Protein AF-A0A3R8KI38-F1 (afdb_monomer_lite)

Structure (mmCIF, N/CA/C/O backbone):
data_AF-A0A3R8KI38-F1
#
_entry.id   AF-A0A3R8KI38-F1
#
loop_
_atom_site.group_PDB
_atom_site.id
_atom_site.type_symbol
_atom_site.label_atom_id
_atom_site.label_alt_id
_atom_site.label_comp_id
_atom_site.label_asym_id
_atom_site.label_entity_id
_atom_site.label_seq_id
_atom_site.pdbx_PDB_ins_code
_atom_site.Cartn_x
_atom_site.Cartn_y
_atom_site.Cartn_z
_atom_site.occupancy
_atom_site.B_iso_or_equiv
_atom_site.auth_seq_id
_atom_site.auth_comp_id
_atom_site.auth_asym_id
_atom_site.auth_atom_id
_atom_site.pdbx_PDB_model_num
ATOM 1 N N . MET A 1 1 ? -3.201 -38.197 83.152 1.00 33.78 1 MET A N 1
ATOM 2 C CA . MET A 1 1 ? -4.441 -38.536 82.413 1.00 33.78 1 MET A CA 1
ATOM 3 C C . MET A 1 1 ? -5.217 -37.259 82.131 1.00 33.78 1 MET A C 1
ATOM 5 O O . MET A 1 1 ? -5.192 -36.354 82.954 1.00 33.78 1 MET A O 1
ATOM 9 N N . GLY A 1 2 ? -5.752 -37.151 80.915 1.00 40.06 2 GLY A N 1
ATOM 10 C CA . GLY A 1 2 ? -5.997 -35.896 80.201 1.00 40.06 2 GLY A CA 1
ATOM 11 C C . GLY A 1 2 ? -7.024 -34.935 80.802 1.00 40.06 2 GLY A C 1
ATOM 12 O O . GLY A 1 2 ? -8.073 -35.338 81.296 1.00 40.06 2 GLY A O 1
ATOM 13 N N . LYS A 1 3 ? -6.735 -33.635 80.664 1.00 39.00 3 LYS A N 1
ATOM 14 C CA . LYS A 1 3 ? -7.736 -32.570 80.764 1.00 39.00 3 LYS A CA 1
ATOM 15 C C . LYS A 1 3 ? -8.332 -32.325 79.381 1.00 39.00 3 LYS A C 1
ATOM 17 O O . LYS A 1 3 ? -7.651 -31.887 78.458 1.00 39.00 3 LYS A O 1
ATOM 22 N N . TYR A 1 4 ? -9.614 -32.648 79.280 1.00 41.16 4 TYR A N 1
ATOM 23 C CA . TYR A 1 4 ? -10.504 -32.333 78.174 1.00 41.16 4 TYR A CA 1
ATOM 24 C C . TYR A 1 4 ? -10.494 -30.826 77.889 1.00 41.16 4 TYR A C 1
ATOM 26 O O . TYR A 1 4 ? -10.943 -30.026 78.709 1.00 41.16 4 TYR A O 1
ATOM 34 N N . PHE A 1 5 ? -10.008 -30.439 76.710 1.00 40.88 5 PHE A N 1
ATOM 35 C CA . PHE A 1 5 ? -10.230 -29.100 76.173 1.00 40.88 5 PHE A CA 1
ATOM 36 C C . PHE A 1 5 ? -11.680 -28.985 75.681 1.00 40.88 5 PHE A C 1
ATOM 38 O O . PHE A 1 5 ? -12.176 -29.808 74.911 1.00 40.88 5 PHE A O 1
ATOM 45 N N . ASN A 1 6 ? -12.375 -27.966 76.178 1.00 44.03 6 ASN A N 1
ATOM 46 C CA . ASN A 1 6 ? -13.804 -27.742 75.991 1.00 44.03 6 ASN A CA 1
ATOM 47 C C . ASN A 1 6 ? -14.102 -27.280 74.546 1.00 44.03 6 ASN A C 1
ATOM 49 O O . ASN A 1 6 ? -13.791 -26.146 74.174 1.00 44.03 6 ASN A O 1
ATOM 53 N N . LYS A 1 7 ? -14.710 -28.154 73.725 1.00 46.56 7 LYS A N 1
ATOM 54 C CA . LYS A 1 7 ? -15.007 -27.939 72.287 1.00 46.56 7 LYS A CA 1
ATOM 55 C C . LYS A 1 7 ? -15.819 -26.670 71.981 1.00 46.56 7 LYS A C 1
ATOM 57 O O . LYS A 1 7 ? -15.776 -26.176 70.858 1.00 46.56 7 LYS A O 1
ATOM 62 N N . ARG A 1 8 ? -16.529 -26.105 72.964 1.00 44.47 8 ARG A N 1
ATOM 63 C CA . ARG A 1 8 ? -17.321 -24.876 72.788 1.00 44.47 8 ARG A CA 1
ATOM 64 C C . ARG A 1 8 ? -16.462 -23.615 72.634 1.00 44.47 8 ARG A C 1
ATOM 66 O O . ARG A 1 8 ? -16.857 -22.730 71.887 1.00 44.47 8 ARG A O 1
ATOM 73 N N . ASN A 1 9 ? -15.273 -23.556 73.240 1.00 43.47 9 ASN A N 1
ATOM 74 C CA . ASN A 1 9 ? -14.397 -22.376 73.150 1.00 43.47 9 ASN A CA 1
ATOM 75 C C . ASN A 1 9 ? -13.506 -22.382 71.894 1.00 43.47 9 ASN A C 1
ATOM 77 O O . ASN A 1 9 ? -13.083 -21.321 71.449 1.00 43.47 9 ASN A O 1
ATOM 81 N N . GLN A 1 10 ? -13.276 -23.543 71.268 1.00 46.16 10 GLN A N 1
ATOM 82 C CA . GLN A 1 10 ? -12.591 -23.620 69.969 1.00 46.16 10 GLN A CA 1
ATOM 83 C C . GLN A 1 10 ? -13.466 -23.105 68.816 1.00 46.16 10 GLN A C 1
ATOM 85 O O . GLN A 1 10 ? -12.949 -22.481 67.896 1.00 46.16 10 GLN A O 1
ATOM 90 N N . LEU A 1 11 ? -14.787 -23.291 68.885 1.00 43.38 11 LEU A N 1
ATOM 91 C CA . LEU A 1 11 ? -15.718 -22.843 67.842 1.00 43.38 11 LEU A CA 1
ATOM 92 C C . LEU A 1 11 ? -15.808 -21.309 67.745 1.00 43.3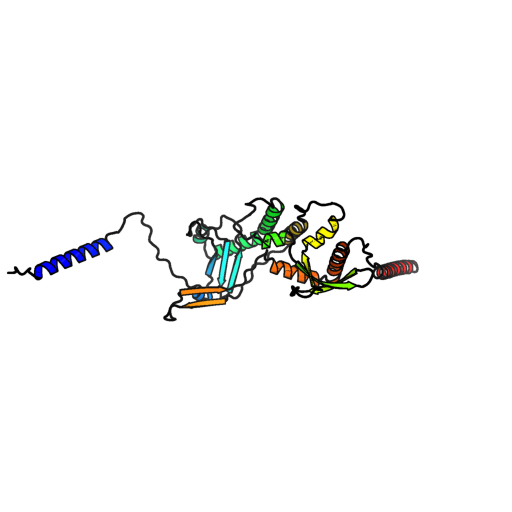8 11 LEU A C 1
ATOM 94 O O . LEU A 1 11 ? -15.829 -20.770 66.642 1.00 43.38 11 LEU A O 1
ATOM 98 N N . TRP A 1 12 ? -15.767 -20.600 68.878 1.00 40.38 12 TRP A N 1
ATOM 99 C CA . TRP A 1 12 ? -15.774 -19.129 68.908 1.00 40.38 12 TRP A CA 1
ATOM 100 C C . TRP A 1 12 ? -14.436 -18.505 68.482 1.00 40.38 12 TRP A C 1
ATOM 102 O O . TRP A 1 12 ? -14.430 -17.458 67.841 1.00 40.38 12 TRP A O 1
ATOM 112 N N . ILE A 1 13 ? -13.309 -19.169 68.761 1.00 48.78 13 ILE A N 1
ATOM 113 C CA . ILE A 1 13 ? -11.978 -18.713 68.326 1.00 48.78 13 ILE A CA 1
ATOM 114 C C . ILE A 1 13 ? -11.787 -18.945 66.817 1.00 48.78 13 ILE A C 1
ATOM 116 O O . ILE A 1 13 ? -11.271 -18.071 66.125 1.00 48.78 13 ILE A O 1
ATOM 120 N N . ILE A 1 14 ? -12.272 -20.068 66.275 1.00 48.62 14 ILE A N 1
ATOM 121 C CA . ILE A 1 14 ? -12.211 -20.360 64.832 1.00 48.62 14 ILE A CA 1
ATOM 122 C C . ILE A 1 14 ? -13.132 -19.417 64.036 1.00 48.62 14 ILE A C 1
ATOM 124 O O . ILE A 1 14 ? -12.720 -18.903 62.999 1.00 48.62 14 ILE A O 1
ATOM 128 N N . LEU A 1 15 ? -14.334 -19.103 64.537 1.00 43.91 15 LEU A N 1
ATOM 129 C CA . LEU A 1 15 ? -15.230 -18.121 63.905 1.00 43.91 15 LEU A CA 1
ATOM 130 C C . LEU A 1 15 ? -14.685 -16.683 63.976 1.00 43.91 15 LEU A C 1
ATOM 132 O O . LEU A 1 15 ? -14.822 -15.937 63.008 1.00 43.91 15 LEU A O 1
ATOM 136 N N . GLY A 1 16 ? -14.012 -16.307 65.069 1.00 39.47 16 GLY A N 1
ATOM 137 C CA . GLY A 1 16 ? -13.353 -15.003 65.199 1.00 39.47 16 GLY A CA 1
ATOM 138 C C . GLY A 1 16 ? -12.177 -14.820 64.233 1.00 39.47 16 GLY A C 1
ATOM 139 O O . GLY A 1 16 ? -12.045 -13.766 63.615 1.00 39.47 16 GLY A O 1
ATOM 140 N N . VAL A 1 17 ? -11.360 -15.860 64.031 1.00 48.09 17 VAL A N 1
ATOM 141 C CA . VAL A 1 17 ? -10.224 -15.824 63.091 1.00 48.09 17 VAL A CA 1
ATOM 142 C C . VAL A 1 17 ? -10.700 -15.816 61.632 1.00 48.09 17 VAL A C 1
ATOM 144 O O . VAL A 1 17 ? -10.157 -15.067 60.825 1.00 48.09 17 VAL A O 1
ATOM 147 N N . VAL A 1 18 ? -11.762 -16.555 61.287 1.00 47.69 18 VAL A N 1
ATOM 148 C CA . VAL A 1 18 ? -12.346 -16.523 59.931 1.00 47.69 18 VAL A CA 1
ATOM 149 C C . VAL A 1 18 ? -13.009 -15.169 59.633 1.00 47.69 18 VAL A C 1
ATOM 151 O O . VAL A 1 18 ? -12.845 -14.648 58.532 1.00 47.69 18 VAL A O 1
ATOM 154 N N . ALA A 1 19 ? -13.670 -14.533 60.607 1.00 40.03 19 ALA A N 1
ATOM 155 C CA . ALA A 1 19 ? -14.233 -13.190 60.435 1.00 40.03 19 ALA A CA 1
ATOM 156 C C . ALA A 1 19 ? -13.148 -12.108 60.258 1.00 40.03 19 ALA A C 1
ATOM 158 O O . ALA A 1 19 ? -13.295 -11.227 59.412 1.00 40.03 19 ALA A O 1
ATOM 159 N N . ILE A 1 20 ? -12.027 -12.198 60.984 1.00 45.94 20 ILE A N 1
ATOM 160 C CA . ILE A 1 20 ? -10.895 -11.264 60.843 1.00 45.94 20 ILE A CA 1
ATOM 161 C C . ILE A 1 20 ? -10.164 -11.467 59.505 1.00 45.94 20 ILE A C 1
ATOM 163 O O . ILE A 1 20 ? -9.766 -10.486 58.882 1.00 45.94 20 ILE A O 1
ATOM 167 N N . VAL A 1 21 ? -10.054 -12.702 59.000 1.00 46.56 21 VAL A N 1
ATOM 168 C CA . VAL A 1 21 ? -9.470 -12.981 57.673 1.00 46.56 21 VAL A CA 1
ATOM 169 C C . VAL A 1 21 ? -10.386 -12.502 56.537 1.00 46.56 21 VAL A C 1
ATOM 171 O O . VAL A 1 21 ? -9.896 -11.940 55.561 1.00 46.56 21 VAL A O 1
ATOM 174 N N . VAL A 1 22 ? -11.713 -12.611 56.672 1.00 44.53 22 VAL A N 1
ATOM 175 C CA . VAL A 1 22 ? -12.664 -12.065 55.681 1.00 44.53 22 VAL A CA 1
ATOM 176 C C . VAL A 1 22 ? -12.690 -10.528 55.703 1.00 44.53 22 VAL A C 1
ATOM 178 O O . VAL A 1 22 ? -12.733 -9.903 54.643 1.00 44.53 22 VAL A O 1
ATOM 181 N N . ILE A 1 23 ? -12.560 -9.894 56.875 1.00 44.84 23 ILE A N 1
ATOM 182 C CA . ILE A 1 23 ? -12.430 -8.430 56.988 1.00 44.84 23 ILE A CA 1
ATOM 183 C C . ILE A 1 23 ? -11.057 -7.950 56.482 1.00 44.84 23 ILE A C 1
ATOM 185 O O . ILE A 1 23 ? -10.981 -6.880 55.887 1.00 44.84 23 ILE A O 1
ATOM 189 N N . ALA A 1 24 ? -9.989 -8.745 56.606 1.00 42.06 24 ALA A N 1
ATOM 190 C CA . ALA A 1 24 ? -8.678 -8.427 56.031 1.00 42.06 24 ALA A CA 1
ATOM 191 C C . ALA A 1 24 ? -8.641 -8.560 54.492 1.00 42.06 24 ALA A C 1
ATOM 193 O O . ALA A 1 24 ? -7.957 -7.774 53.837 1.00 42.06 24 ALA A O 1
ATOM 194 N N . PHE A 1 25 ? -9.418 -9.478 53.899 1.00 41.50 25 PHE A N 1
ATOM 195 C CA . PHE A 1 25 ? -9.537 -9.610 52.437 1.00 41.50 25 PHE A CA 1
ATOM 196 C C . PHE A 1 25 ? -10.479 -8.577 51.795 1.00 41.50 25 PHE A C 1
ATOM 198 O O . PHE A 1 25 ? -10.271 -8.199 50.645 1.00 41.50 25 PHE A O 1
ATOM 205 N N . ILE A 1 26 ? -11.474 -8.067 52.528 1.00 42.56 26 ILE A N 1
ATOM 206 C CA . ILE A 1 26 ? -12.360 -6.981 52.058 1.00 42.56 26 ILE A CA 1
ATOM 207 C C . ILE A 1 26 ? -11.791 -5.590 52.432 1.00 42.56 26 ILE A C 1
ATOM 209 O O . ILE A 1 26 ? -12.099 -4.585 51.790 1.00 42.56 26 ILE A O 1
ATOM 213 N N . GLY A 1 27 ? -10.914 -5.529 53.440 1.00 30.70 27 GLY A N 1
ATOM 214 C CA . GLY A 1 27 ? -10.365 -4.311 54.044 1.00 30.70 27 GLY A CA 1
ATOM 215 C C . GLY A 1 27 ? -9.084 -3.751 53.423 1.00 30.70 27 GLY A C 1
ATOM 216 O O . GLY A 1 27 ? -8.693 -2.645 53.784 1.00 30.70 27 GLY A O 1
ATOM 217 N N . MET A 1 28 ? -8.457 -4.408 52.440 1.00 36.31 28 MET A N 1
ATOM 218 C CA . MET A 1 28 ? -7.434 -3.756 51.601 1.00 36.31 28 MET A CA 1
ATOM 219 C C . MET A 1 28 ? -8.076 -2.918 50.485 1.00 36.31 28 MET A C 1
ATOM 221 O O . MET A 1 28 ? -7.730 -3.014 49.310 1.00 36.31 28 MET A O 1
ATOM 225 N N . ARG A 1 29 ? -8.982 -2.010 50.867 1.00 39.31 29 ARG A N 1
ATOM 226 C CA . ARG A 1 29 ? -9.159 -0.757 50.132 1.00 39.31 29 ARG A CA 1
ATOM 227 C C . ARG A 1 29 ? -7.936 0.104 50.426 1.00 39.31 29 ARG A C 1
ATOM 229 O O . ARG A 1 29 ? -7.910 0.846 51.404 1.00 39.31 29 ARG A O 1
ATOM 236 N N . ARG A 1 30 ? -6.922 0.029 49.563 1.00 38.31 30 ARG A N 1
ATOM 237 C CA . ARG A 1 30 ? -5.981 1.142 49.436 1.00 38.31 30 ARG A CA 1
ATOM 238 C C . ARG A 1 30 ? -6.726 2.315 48.812 1.00 38.31 30 ARG A C 1
ATOM 240 O O . ARG A 1 30 ? -7.124 2.296 47.654 1.00 38.31 30 ARG A O 1
ATOM 247 N N . GLN A 1 31 ? -6.926 3.318 49.644 1.00 37.69 31 GLN A N 1
ATOM 248 C CA . GLN A 1 31 ? -7.262 4.677 49.286 1.00 37.69 31 GLN A CA 1
ATOM 249 C C . GLN A 1 31 ? -6.080 5.279 48.505 1.00 37.69 31 GLN A C 1
ATOM 251 O O . GLN A 1 31 ? -5.025 5.487 49.092 1.00 37.69 31 GLN A O 1
ATOM 256 N N . ALA A 1 32 ? -6.238 5.520 47.199 1.00 33.53 32 ALA A N 1
ATOM 257 C CA . ALA A 1 32 ? -5.633 6.655 46.489 1.00 33.53 32 ALA A CA 1
ATOM 258 C C . ALA A 1 32 ? -6.146 6.733 45.041 1.00 33.53 32 ALA A C 1
ATOM 260 O O . ALA A 1 32 ? -5.936 5.826 44.242 1.00 33.53 32 ALA A O 1
ATOM 261 N N . ASN A 1 33 ? -6.755 7.882 44.743 1.00 33.34 33 ASN A N 1
ATOM 262 C CA . ASN A 1 33 ? -7.262 8.397 43.469 1.00 33.34 33 ASN A CA 1
ATOM 263 C C . ASN A 1 33 ? -8.588 7.792 42.990 1.00 33.34 33 ASN A C 1
ATOM 265 O O . ASN A 1 33 ? -8.651 6.706 42.427 1.00 33.34 33 ASN A O 1
ATOM 269 N N . GLY A 1 34 ? -9.665 8.557 43.213 1.00 32.09 34 GLY A N 1
ATOM 270 C CA . GLY A 1 34 ? -11.044 8.278 42.811 1.00 32.09 34 GLY A CA 1
ATOM 271 C C . GLY A 1 34 ? -11.265 8.262 41.297 1.00 32.09 34 GLY A C 1
ATOM 272 O O . GLY A 1 34 ? -12.022 9.068 40.768 1.00 32.09 34 GLY A O 1
ATOM 273 N N . GLY A 1 35 ? -10.622 7.329 40.603 1.00 35.84 35 GLY A N 1
ATOM 274 C CA . GLY A 1 35 ? -11.024 6.887 39.279 1.00 35.84 35 GLY A CA 1
ATOM 275 C C . GLY A 1 35 ? -11.979 5.709 39.423 1.00 35.84 35 GLY A C 1
ATOM 276 O O . GLY A 1 35 ? -11.618 4.681 39.990 1.00 35.84 35 GLY A O 1
ATOM 277 N N . SER A 1 36 ? -13.201 5.843 38.912 1.00 40.31 36 SER A N 1
ATOM 278 C CA . SER A 1 36 ? -14.059 4.692 38.615 1.00 40.31 36 SER A CA 1
ATOM 279 C C . SER A 1 36 ? -13.244 3.675 37.808 1.00 40.31 36 SER A C 1
ATOM 281 O O . SER A 1 36 ? -12.825 3.985 36.692 1.00 40.31 36 SER A O 1
ATOM 283 N N . ILE A 1 37 ? -13.015 2.473 38.349 1.00 43.41 37 ILE A N 1
ATOM 284 C CA . ILE A 1 37 ? -12.492 1.352 37.560 1.00 43.41 37 ILE A CA 1
ATOM 285 C C . ILE A 1 37 ? -13.629 0.920 36.639 1.00 43.41 37 ILE A C 1
ATOM 287 O O . ILE A 1 37 ? -14.500 0.136 37.013 1.00 43.41 37 ILE A O 1
ATOM 291 N N . THR A 1 38 ? -13.654 1.490 35.440 1.00 53.09 38 THR A N 1
ATOM 292 C CA . THR A 1 38 ? -14.574 1.073 34.389 1.00 53.09 38 THR A CA 1
ATOM 293 C C . THR A 1 38 ? -14.210 -0.356 34.007 1.00 53.09 38 THR A C 1
ATOM 295 O O . THR A 1 38 ? -13.136 -0.600 33.458 1.00 53.09 38 THR A O 1
ATOM 298 N N . VAL A 1 39 ? -15.085 -1.314 34.326 1.00 58.91 39 VAL A N 1
ATOM 299 C CA . VAL A 1 39 ? -14.904 -2.706 33.900 1.00 58.91 39 VAL A CA 1
ATOM 300 C C . VAL A 1 39 ? -14.836 -2.720 32.369 1.00 58.91 39 VAL A C 1
ATOM 302 O O . VAL A 1 39 ? -15.753 -2.188 31.733 1.00 58.91 39 VAL A O 1
ATOM 305 N N . PRO A 1 40 ? -13.786 -3.300 31.758 1.00 59.72 40 PRO A N 1
ATOM 306 C CA . PRO A 1 40 ? -13.680 -3.373 30.310 1.00 59.72 40 PRO A CA 1
ATOM 307 C C . PRO A 1 40 ? -14.920 -4.044 29.722 1.00 59.72 40 PRO A C 1
ATOM 309 O O . PRO A 1 40 ? -15.230 -5.199 30.026 1.00 59.72 40 PRO A O 1
ATOM 312 N N . LYS A 1 41 ? -15.651 -3.318 28.875 1.00 71.00 41 LYS A N 1
ATOM 313 C CA . LYS A 1 41 ? -16.772 -3.896 28.140 1.00 71.00 41 LYS A CA 1
ATOM 314 C C . LYS A 1 41 ? -16.196 -4.844 27.094 1.00 71.00 41 LYS A C 1
ATOM 316 O O . LYS A 1 41 ? -15.494 -4.412 26.185 1.00 71.00 41 LYS A O 1
ATOM 321 N N . ARG A 1 42 ? -16.492 -6.140 27.210 1.00 70.38 42 ARG A N 1
ATOM 322 C CA . ARG A 1 42 ? -16.132 -7.112 26.174 1.00 70.38 42 ARG A CA 1
ATOM 323 C C . ARG A 1 42 ? -16.979 -6.826 24.930 1.00 70.38 42 ARG A C 1
ATOM 325 O O . ARG A 1 42 ? -18.202 -6.930 24.982 1.00 70.38 42 ARG A O 1
ATOM 332 N N . ILE A 1 43 ? -16.326 -6.460 23.833 1.00 76.56 43 ILE A N 1
ATOM 333 C CA . ILE A 1 43 ? -16.956 -6.229 22.528 1.00 76.56 43 ILE A CA 1
ATOM 334 C C . ILE A 1 43 ? -16.698 -7.457 21.650 1.00 76.56 43 ILE A C 1
ATOM 336 O O . ILE A 1 43 ? -15.586 -7.980 21.632 1.00 76.56 43 ILE A O 1
ATOM 340 N N . SER A 1 44 ? -17.725 -7.939 20.943 1.00 79.31 44 SER A N 1
ATOM 341 C CA . SER A 1 44 ? -17.575 -8.996 19.937 1.00 79.31 44 SER A CA 1
ATOM 342 C C . SER A 1 44 ? -17.589 -8.387 18.544 1.00 79.31 44 SER A C 1
ATOM 344 O O . SER A 1 44 ? -18.614 -7.864 18.101 1.00 79.31 44 SER A O 1
ATOM 346 N N . PHE A 1 45 ? -16.471 -8.520 17.833 1.00 83.06 45 PHE A N 1
ATOM 347 C CA . PHE A 1 45 ? -16.354 -8.046 16.458 1.00 83.06 45 PHE A CA 1
ATOM 348 C C . PHE A 1 45 ? -17.403 -8.699 15.547 1.00 83.06 45 PHE A C 1
ATOM 350 O O . PHE A 1 45 ? -18.072 -8.021 14.779 1.00 83.06 45 PHE A O 1
ATOM 357 N N . VAL A 1 46 ? -17.635 -10.010 15.686 1.00 80.94 46 VAL A N 1
ATOM 358 C CA . VAL A 1 46 ? -18.636 -10.747 14.883 1.00 80.94 46 VAL A CA 1
ATOM 359 C C . VAL A 1 46 ? -20.052 -10.223 15.080 1.00 80.94 46 VAL A C 1
ATOM 361 O O . VAL A 1 46 ? -20.823 -10.171 14.124 1.00 80.94 46 VAL A O 1
ATOM 364 N N . GLN A 1 47 ? -20.417 -9.856 16.308 1.00 84.12 47 GLN A N 1
ATOM 365 C CA . GLN A 1 47 ? -21.744 -9.299 16.564 1.00 84.12 47 GLN A CA 1
ATOM 366 C C . GLN A 1 47 ? -21.901 -7.941 15.880 1.00 84.12 47 GLN A C 1
ATOM 368 O O . GLN A 1 47 ? -22.926 -7.696 15.252 1.00 84.12 47 GLN A O 1
ATOM 373 N N . GLN A 1 48 ? -20.869 -7.096 15.937 1.00 87.94 48 GLN A N 1
ATOM 374 C CA . GLN A 1 48 ? -20.856 -5.813 15.236 1.00 87.94 48 GLN A CA 1
ATOM 375 C C . GLN A 1 48 ? -20.872 -5.987 13.714 1.00 87.94 48 GLN A C 1
ATOM 377 O O . GLN A 1 48 ? -21.660 -5.331 13.039 1.00 87.94 48 GLN A O 1
ATOM 382 N N . ALA A 1 49 ? -20.098 -6.934 13.182 1.00 85.69 49 ALA A N 1
ATOM 383 C CA . ALA A 1 49 ? -20.063 -7.267 11.760 1.00 85.69 49 ALA A CA 1
ATOM 384 C C . ALA A 1 49 ? -21.425 -7.724 11.229 1.00 85.69 49 ALA A C 1
ATOM 386 O O . ALA A 1 49 ? -21.790 -7.399 10.106 1.00 85.69 49 ALA A O 1
ATOM 387 N N . LYS A 1 50 ? -22.197 -8.455 12.039 1.00 84.56 50 LYS A N 1
ATOM 388 C CA . LYS A 1 50 ? -23.558 -8.891 11.692 1.00 84.56 50 LYS A CA 1
ATOM 389 C C . LYS A 1 50 ? -24.624 -7.825 11.940 1.00 84.56 50 LYS A C 1
ATOM 391 O O . LYS A 1 50 ? -25.773 -8.021 11.554 1.00 84.56 50 LYS A O 1
ATOM 396 N N . SER A 1 51 ? -24.279 -6.735 12.617 1.00 85.62 51 SER A N 1
ATOM 397 C CA . SER A 1 51 ? -25.220 -5.658 12.897 1.00 85.62 51 SER A CA 1
ATOM 398 C C . SER A 1 51 ? -25.347 -4.708 11.704 1.00 85.62 51 SER A C 1
ATOM 400 O O . SER A 1 51 ? -24.432 -4.571 10.894 1.00 85.62 51 SER A O 1
ATOM 402 N N . SER A 1 52 ? -26.473 -4.001 11.630 1.00 83.94 52 SER A N 1
ATOM 403 C CA . SER A 1 52 ? -26.696 -2.919 10.663 1.00 83.94 52 SER A CA 1
ATOM 404 C C . SER A 1 52 ? -26.035 -1.592 11.069 1.00 83.94 52 SER A C 1
ATOM 406 O O . SER A 1 52 ? -26.180 -0.591 10.369 1.00 83.94 52 SER A O 1
ATOM 408 N N . GLY A 1 53 ? -25.368 -1.552 12.228 1.00 88.00 53 GLY A N 1
ATOM 409 C CA . GLY A 1 53 ? -24.688 -0.362 12.729 1.00 88.00 53 GLY A CA 1
ATOM 410 C C . GLY A 1 53 ? -23.354 -0.116 12.027 1.00 88.00 53 GLY A C 1
ATOM 411 O O . GLY A 1 53 ? -22.742 -1.037 11.486 1.00 88.00 53 GLY A O 1
ATOM 412 N N . THR A 1 54 ? -22.898 1.134 12.074 1.00 92.81 54 THR A N 1
ATOM 413 C CA . THR A 1 54 ? -21.512 1.489 11.757 1.00 92.81 54 THR A CA 1
ATOM 414 C C . THR A 1 54 ? -20.679 1.336 13.024 1.00 92.81 54 THR A C 1
ATOM 416 O O . THR A 1 54 ? -21.076 1.839 14.071 1.00 92.81 54 THR A O 1
ATOM 419 N N . HIS A 1 55 ? -19.537 0.662 12.933 1.00 92.69 55 HIS A N 1
ATOM 420 C CA . HIS A 1 55 ? -18.596 0.499 14.040 1.00 92.69 55 HIS A CA 1
ATOM 421 C C . HIS A 1 55 ? -17.199 0.874 13.584 1.00 92.69 55 HIS A C 1
ATOM 423 O O . HIS A 1 55 ? -16.810 0.569 12.458 1.00 92.69 55 HIS A O 1
ATOM 429 N N . ILE A 1 56 ? -16.445 1.506 14.474 1.00 94.19 56 ILE A N 1
ATOM 430 C CA . ILE A 1 56 ? -15.080 1.937 14.199 1.00 94.19 56 ILE A CA 1
ATOM 431 C C . ILE A 1 56 ? -14.119 1.074 15.002 1.00 94.19 56 ILE A C 1
ATOM 433 O O . ILE A 1 56 ? -14.275 0.904 16.211 1.00 94.19 56 ILE A O 1
ATOM 437 N N . TRP A 1 57 ? -13.125 0.538 14.308 1.00 93.19 57 TRP A N 1
ATOM 438 C CA . TRP A 1 57 ? -11.985 -0.152 14.892 1.00 93.19 57 TRP A CA 1
ATOM 439 C C . TRP A 1 57 ? -10.714 0.595 14.517 1.00 93.19 57 TRP A C 1
ATOM 441 O O . TRP A 1 57 ? -10.681 1.307 13.517 1.00 93.19 57 TRP A O 1
ATOM 451 N N . VAL A 1 58 ? -9.671 0.454 15.326 1.00 93.12 58 VAL A N 1
ATOM 452 C CA . VAL A 1 58 ? -8.404 1.160 15.120 1.00 93.12 58 VAL A CA 1
ATOM 453 C C . VAL A 1 58 ? -7.239 0.197 15.279 1.00 93.12 58 VAL A C 1
ATOM 455 O O . VAL A 1 58 ? -7.281 -0.674 16.154 1.00 93.12 58 VAL A O 1
ATOM 458 N N . ARG A 1 59 ? -6.206 0.353 14.449 1.00 90.25 59 ARG A N 1
ATOM 459 C CA . ARG A 1 59 ? -4.914 -0.316 14.629 1.00 90.25 59 ARG A CA 1
ATOM 460 C C . ARG A 1 59 ? -3.961 0.621 15.349 1.00 90.25 59 ARG A C 1
ATOM 462 O O . ARG A 1 59 ? -3.847 1.795 15.009 1.00 90.25 59 ARG A O 1
ATOM 469 N N . THR A 1 60 ? -3.281 0.082 16.349 1.00 89.38 60 THR A N 1
ATOM 470 C CA . THR A 1 60 ? -2.248 0.775 17.114 1.00 89.38 60 THR A CA 1
ATOM 471 C C . THR A 1 60 ? -1.143 -0.212 17.478 1.00 89.38 60 THR A C 1
ATOM 473 O O . THR A 1 60 ? -1.382 -1.420 17.560 1.00 89.38 60 THR A O 1
ATOM 476 N N . ALA A 1 61 ? 0.061 0.293 17.735 1.00 84.75 61 ALA A N 1
ATOM 477 C CA . ALA A 1 61 ? 1.129 -0.474 18.365 1.00 84.75 61 ALA A CA 1
ATOM 478 C C . ALA A 1 61 ? 1.150 -0.179 19.871 1.00 84.75 61 ALA A C 1
ATOM 480 O O . ALA A 1 61 ? 0.967 0.964 20.294 1.00 84.75 61 ALA A O 1
ATOM 481 N N . ALA A 1 62 ? 1.340 -1.210 20.695 1.00 79.81 62 ALA A N 1
ATOM 482 C CA . ALA A 1 62 ? 1.487 -1.013 22.131 1.00 79.81 62 ALA A CA 1
ATOM 483 C C . ALA A 1 62 ? 2.836 -0.344 22.432 1.00 79.81 62 ALA A C 1
ATOM 485 O O . ALA A 1 62 ? 3.881 -0.800 21.972 1.00 79.81 62 ALA A O 1
ATOM 486 N N . GLU A 1 63 ? 2.821 0.692 23.263 1.00 77.19 63 GLU A N 1
ATOM 487 C CA . GLU A 1 63 ? 4.025 1.355 23.759 1.00 77.19 63 GLU A CA 1
ATOM 488 C C . GLU A 1 63 ? 4.318 0.814 25.163 1.00 77.19 63 GLU A C 1
ATOM 490 O O . GLU A 1 63 ? 3.465 0.875 26.050 1.00 77.19 63 GLU A O 1
ATOM 495 N N . ASN A 1 64 ? 5.512 0.252 25.380 1.00 78.31 64 ASN A N 1
ATOM 496 C CA . ASN A 1 64 ? 5.933 -0.298 26.679 1.00 78.31 64 ASN A CA 1
ATOM 497 C C . ASN A 1 64 ? 4.936 -1.308 27.292 1.00 78.31 64 ASN A C 1
ATOM 499 O O . ASN A 1 64 ? 4.686 -1.305 28.497 1.00 78.31 64 ASN A O 1
ATOM 503 N N . GLY A 1 65 ? 4.349 -2.173 26.459 1.00 77.50 65 GLY A N 1
ATOM 504 C CA . GLY A 1 65 ? 3.435 -3.231 26.903 1.00 77.50 65 GLY A CA 1
ATOM 505 C C . GLY A 1 65 ? 1.996 -2.779 27.178 1.00 77.50 65 GLY A C 1
ATOM 506 O O . GLY A 1 65 ? 1.219 -3.559 27.728 1.00 77.50 65 GLY A O 1
ATOM 507 N N . GLY A 1 66 ? 1.616 -1.554 26.795 1.00 84.69 66 GLY A N 1
ATOM 508 C CA . GLY A 1 66 ? 0.252 -1.059 26.973 1.00 84.69 66 GLY A CA 1
ATOM 509 C C . GLY A 1 66 ? -0.194 -0.024 25.942 1.00 84.69 66 GLY A C 1
ATOM 510 O O . GLY A 1 66 ? 0.539 0.356 25.034 1.00 84.69 66 GLY A O 1
ATOM 511 N N . PHE A 1 67 ? -1.435 0.432 26.109 1.00 88.25 67 PHE A N 1
ATOM 512 C CA . PHE A 1 67 ? -2.046 1.490 25.307 1.00 88.25 67 PHE A CA 1
ATOM 513 C C . PHE A 1 67 ? -2.382 2.680 26.205 1.00 88.25 67 PHE A C 1
ATOM 515 O O . PHE A 1 67 ? -2.883 2.509 27.318 1.00 88.25 67 PHE A O 1
ATOM 522 N N . SER A 1 68 ? -2.139 3.890 25.718 1.00 89.75 68 SER A N 1
ATOM 523 C CA . SER A 1 68 ? -2.427 5.136 26.423 1.00 89.75 68 SER A CA 1
ATOM 524 C C . SER A 1 68 ? -3.161 6.122 25.507 1.00 89.75 68 SER A C 1
ATOM 526 O O . SER A 1 68 ? -3.320 5.896 24.309 1.00 89.75 68 SER A O 1
ATOM 528 N N . LYS A 1 69 ? -3.604 7.261 26.052 1.00 92.12 69 LYS A N 1
ATOM 529 C CA . LYS A 1 69 ? -4.226 8.328 25.247 1.00 92.12 69 LYS A CA 1
ATOM 530 C C . LYS A 1 69 ? -3.273 8.941 24.215 1.00 92.12 69 LYS A C 1
ATOM 532 O O . LYS A 1 69 ? -3.747 9.565 23.269 1.00 92.12 69 LYS A O 1
ATOM 537 N N . THR A 1 70 ? -1.964 8.803 24.399 1.00 91.31 70 THR A N 1
ATOM 538 C CA . THR A 1 70 ? -0.963 9.299 23.447 1.00 91.31 70 THR A CA 1
ATOM 539 C C . THR A 1 70 ? -0.589 8.261 22.403 1.00 91.31 70 THR A C 1
ATOM 541 O O . THR A 1 70 ? 0.062 8.630 21.434 1.00 91.31 70 THR A O 1
ATOM 544 N N . THR A 1 71 ? -1.027 7.005 22.559 1.00 91.81 71 THR A N 1
ATOM 545 C CA . THR A 1 71 ? -0.741 5.959 21.581 1.00 91.81 71 THR A CA 1
ATOM 546 C C . THR A 1 71 ? -1.303 6.342 20.220 1.00 91.81 71 THR A C 1
ATOM 548 O O . THR A 1 71 ? -2.491 6.663 20.083 1.00 91.81 71 THR A O 1
ATOM 551 N N . LYS A 1 72 ? -0.410 6.305 19.238 1.00 92.38 72 LYS A N 1
ATOM 552 C CA . LYS A 1 72 ? -0.654 6.606 17.833 1.00 92.38 72 LYS A CA 1
ATOM 553 C C . LYS A 1 72 ? -1.557 5.564 17.168 1.00 92.38 72 LYS A C 1
ATOM 555 O O . LYS A 1 72 ? -1.562 4.396 17.559 1.00 92.38 72 LYS A O 1
ATOM 560 N N . VAL A 1 73 ? -2.344 6.014 16.197 1.00 92.25 73 VAL A N 1
ATOM 561 C CA . VAL A 1 73 ? -3.287 5.199 15.424 1.00 92.25 73 VAL A CA 1
ATOM 562 C C . VAL A 1 73 ? -2.851 5.195 13.970 1.00 92.25 73 VAL A C 1
ATOM 564 O O . VAL A 1 73 ? -2.970 6.236 13.334 1.00 92.25 73 VAL A O 1
ATOM 567 N N . SER A 1 74 ? -2.418 4.037 13.470 1.00 90.06 74 SER A N 1
ATOM 568 C CA . SER A 1 74 ? -1.959 3.858 12.086 1.00 90.06 74 SER A CA 1
ATOM 569 C C . SER A 1 74 ? -3.113 3.601 11.116 1.00 90.06 74 SER A C 1
ATOM 571 O O . SER A 1 74 ? -3.156 4.124 10.012 1.00 90.06 74 SER A O 1
ATOM 573 N N . GLU A 1 75 ? -4.145 2.868 11.540 1.00 92.00 75 GLU A N 1
ATOM 574 C CA . GLU A 1 75 ? -5.281 2.557 10.665 1.00 92.00 75 GLU A CA 1
ATOM 575 C C . GLU A 1 75 ? -6.609 2.767 11.383 1.00 92.00 75 GLU A C 1
ATOM 577 O O . GLU A 1 75 ? -6.759 2.467 12.574 1.00 92.00 75 GLU A O 1
ATOM 582 N N . ILE A 1 76 ? -7.604 3.238 10.631 1.00 95.25 76 ILE A N 1
ATOM 583 C CA . ILE A 1 76 ? -9.001 3.285 11.062 1.00 95.25 76 ILE A CA 1
ATOM 584 C C . ILE A 1 76 ? -9.818 2.377 10.144 1.00 95.25 76 ILE A C 1
ATOM 586 O O . ILE A 1 76 ? -9.828 2.545 8.927 1.00 95.25 76 ILE A O 1
ATOM 590 N N . PHE A 1 77 ? -10.555 1.443 10.737 1.00 94.56 77 PHE A N 1
ATOM 591 C CA . PHE A 1 77 ? -11.464 0.546 10.035 1.00 94.56 77 PHE A CA 1
ATOM 592 C C . PHE A 1 77 ? -12.911 0.935 10.302 1.00 94.56 77 PHE A C 1
ATOM 594 O O . PHE A 1 77 ? -13.349 1.010 11.453 1.00 94.56 77 PHE A O 1
ATOM 601 N N . VAL A 1 78 ? -13.680 1.103 9.233 1.00 95.19 78 VAL A N 1
ATOM 602 C CA . VAL A 1 78 ? -15.118 1.357 9.284 1.00 95.19 78 VAL A CA 1
ATOM 603 C C . VAL A 1 78 ? -15.847 0.079 8.899 1.00 95.19 78 VAL A C 1
ATOM 605 O O . VAL A 1 78 ? -15.815 -0.356 7.749 1.00 95.19 78 VAL A O 1
ATOM 608 N N . LEU A 1 79 ? -16.505 -0.533 9.878 1.00 93.38 79 LEU A N 1
ATOM 609 C CA . LEU A 1 79 ? -17.308 -1.738 9.720 1.00 93.38 79 LEU A CA 1
ATOM 610 C C . LEU A 1 79 ? -18.778 -1.352 9.578 1.00 93.38 79 LEU A C 1
ATOM 612 O O . LEU A 1 79 ? -19.368 -0.785 10.497 1.00 93.38 79 LEU A O 1
ATOM 616 N N . LYS A 1 80 ? -19.386 -1.678 8.440 1.00 92.44 80 LYS A N 1
ATOM 617 C CA . LYS A 1 80 ? -20.794 -1.391 8.157 1.00 92.44 80 LYS A CA 1
ATOM 618 C C . LYS A 1 80 ? -21.390 -2.509 7.314 1.00 92.44 80 LYS A C 1
ATOM 620 O O . LYS A 1 80 ? -20.840 -2.861 6.276 1.00 92.44 80 LYS A O 1
ATOM 625 N N . ASN A 1 81 ? -22.531 -3.054 7.740 1.00 89.25 81 ASN A N 1
ATOM 626 C CA . ASN A 1 81 ? -23.260 -4.102 7.010 1.00 89.25 81 ASN A CA 1
ATOM 627 C C . ASN A 1 81 ? -22.384 -5.318 6.639 1.00 89.25 81 ASN A C 1
ATOM 629 O O . ASN A 1 81 ? -22.429 -5.803 5.509 1.00 89.25 81 ASN A O 1
ATOM 633 N N . GLY A 1 82 ? -21.542 -5.781 7.568 1.00 87.31 82 GLY A N 1
ATOM 634 C CA . GLY A 1 82 ? -20.642 -6.917 7.334 1.00 87.31 82 GLY A CA 1
ATOM 635 C C . GLY A 1 82 ? -19.520 -6.658 6.330 1.00 87.31 82 GLY A C 1
ATOM 636 O O . GLY A 1 82 ? -18.875 -7.611 5.896 1.00 87.31 82 GLY A O 1
ATOM 637 N N . LYS A 1 83 ? -19.282 -5.396 5.964 1.00 91.19 83 LYS A N 1
ATOM 638 C CA . LYS A 1 83 ? -18.156 -4.972 5.135 1.00 91.19 83 LYS A CA 1
ATOM 639 C C . LYS A 1 83 ? -17.245 -4.029 5.899 1.00 91.19 83 LYS A C 1
ATOM 641 O O . LYS A 1 83 ? -17.712 -3.259 6.736 1.00 91.19 83 LYS A O 1
ATOM 646 N N . MET A 1 84 ? -15.959 -4.092 5.594 1.00 92.75 84 MET A N 1
ATOM 647 C CA . MET A 1 84 ? -14.924 -3.258 6.185 1.00 92.75 84 MET A CA 1
ATOM 648 C C . MET A 1 84 ? -14.324 -2.342 5.128 1.00 92.75 84 MET A C 1
ATOM 650 O O . MET A 1 84 ? -14.092 -2.759 3.998 1.00 92.75 84 MET A O 1
ATOM 654 N N . GLN A 1 85 ? -14.070 -1.104 5.518 1.00 94.25 85 GLN A N 1
ATOM 655 C CA . GLN A 1 85 ? -13.295 -0.136 4.758 1.00 94.25 85 GLN A CA 1
ATOM 656 C C . GLN A 1 85 ? -12.126 0.298 5.641 1.00 94.25 85 GLN A C 1
ATOM 658 O O . GLN A 1 85 ? -12.352 0.678 6.792 1.00 94.25 85 GLN A O 1
ATOM 663 N N . GLN A 1 86 ? -10.901 0.184 5.141 1.00 93.50 86 GLN A N 1
ATOM 664 C CA . GLN A 1 86 ? -9.683 0.568 5.855 1.00 93.50 86 GLN A CA 1
ATOM 665 C C . GLN A 1 86 ? -9.204 1.922 5.342 1.00 93.50 86 GLN A C 1
ATOM 667 O O . GLN A 1 86 ? -9.203 2.141 4.138 1.00 93.50 86 GLN A O 1
ATOM 672 N N . TYR A 1 87 ? -8.775 2.785 6.256 1.00 93.06 87 TYR A N 1
ATOM 673 C CA . TYR A 1 87 ? -8.153 4.071 5.964 1.00 93.06 87 TYR A CA 1
ATOM 674 C C . TYR A 1 87 ? -6.781 4.138 6.629 1.00 93.06 87 TYR A C 1
ATOM 676 O O . TYR A 1 87 ? -6.670 3.818 7.819 1.00 93.06 87 TYR A O 1
ATOM 684 N N . GLN A 1 88 ? -5.773 4.587 5.884 1.00 90.12 88 GLN A N 1
ATOM 685 C CA . GLN A 1 88 ? -4.426 4.827 6.407 1.00 90.12 88 GLN A CA 1
ATOM 686 C C . GLN A 1 88 ? -4.332 6.191 7.097 1.00 90.12 88 GLN A C 1
ATOM 688 O O . GLN A 1 88 ? -4.939 7.176 6.661 1.00 90.12 88 GLN A O 1
ATOM 693 N N . ILE A 1 89 ? -3.579 6.264 8.197 1.00 91.81 89 ILE A N 1
ATOM 694 C CA . ILE A 1 89 ? -3.486 7.461 9.032 1.00 91.81 89 ILE A CA 1
ATOM 695 C C . ILE A 1 89 ? -2.069 8.022 9.020 1.00 91.81 89 ILE A C 1
ATOM 697 O O . ILE A 1 89 ? -1.169 7.560 9.707 1.00 91.81 89 ILE A O 1
ATOM 701 N N . PHE A 1 90 ? -1.901 9.123 8.294 1.00 89.50 90 PHE A N 1
ATOM 702 C CA . PHE A 1 90 ? -0.586 9.710 8.067 1.00 89.50 90 PHE A CA 1
ATOM 703 C C . PHE A 1 90 ? -0.019 10.500 9.261 1.00 89.50 90 PHE A C 1
ATOM 705 O O . PHE A 1 90 ? 1.163 10.398 9.591 1.00 89.50 90 PHE A O 1
ATOM 712 N N . ASP A 1 91 ? -0.828 11.345 9.906 1.00 90.62 91 ASP A N 1
ATOM 713 C CA . ASP A 1 91 ? -0.318 12.335 10.861 1.00 90.62 91 ASP A CA 1
ATOM 714 C C . ASP A 1 91 ? -0.051 11.758 12.251 1.00 90.62 91 ASP A C 1
ATOM 716 O O . ASP A 1 91 ? -0.980 11.360 12.939 1.00 90.62 91 ASP A O 1
ATOM 720 N N . ASN A 1 92 ? 1.179 11.884 12.761 1.00 87.50 92 ASN A N 1
ATOM 721 C CA . ASN A 1 92 ? 1.624 11.474 14.113 1.00 87.50 92 ASN A CA 1
ATOM 722 C C . ASN A 1 92 ? 0.822 12.002 15.313 1.00 87.50 92 ASN A C 1
ATOM 724 O O . ASN A 1 92 ? 1.015 11.533 16.434 1.00 87.50 92 ASN A O 1
ATOM 728 N N . ASN A 1 93 ? -0.056 12.981 15.109 1.00 91.06 93 ASN A N 1
ATOM 729 C CA . ASN A 1 93 ? -0.908 13.535 16.159 1.00 91.06 93 ASN A CA 1
ATOM 730 C C . ASN A 1 93 ? -2.300 12.880 16.230 1.00 91.06 93 ASN A C 1
ATOM 732 O O . ASN A 1 93 ? -3.140 13.320 17.022 1.00 91.06 93 ASN A O 1
ATOM 736 N N . ILE A 1 94 ? -2.574 11.866 15.404 1.00 95.00 94 ILE A N 1
ATOM 737 C CA . ILE A 1 94 ? -3.790 11.061 15.509 1.00 95.00 94 ILE A CA 1
ATOM 738 C C . ILE A 1 94 ? -3.548 9.941 16.521 1.00 95.00 94 ILE A C 1
ATOM 740 O O . ILE A 1 94 ? -2.793 9.004 16.274 1.00 95.00 94 ILE A O 1
ATOM 744 N N . THR A 1 95 ? -4.177 10.075 17.688 1.00 94.69 95 THR A N 1
ATOM 745 C CA . THR A 1 95 ? -3.981 9.189 18.840 1.00 94.69 95 THR A CA 1
ATOM 746 C C . THR A 1 95 ? -5.306 8.659 19.376 1.00 94.69 95 THR A C 1
ATOM 748 O O . THR A 1 95 ? -6.364 9.252 19.145 1.00 94.69 95 THR A O 1
ATOM 751 N N . LEU A 1 96 ? -5.255 7.596 20.185 1.00 94.56 96 LEU A N 1
ATOM 752 C CA . LEU A 1 96 ? -6.429 7.067 20.892 1.00 94.56 96 LEU A CA 1
ATOM 753 C C . LEU A 1 96 ? -7.152 8.144 21.715 1.00 94.56 96 LEU A C 1
ATOM 755 O O . LEU A 1 96 ? -8.379 8.178 21.756 1.00 94.56 96 LEU A O 1
ATOM 759 N N . GLY A 1 97 ? -6.405 9.052 22.349 1.00 94.69 97 GLY A N 1
ATOM 760 C CA . GLY A 1 97 ? -6.962 10.165 23.113 1.00 94.69 97 GLY A CA 1
ATOM 761 C C . GLY A 1 97 ? -7.759 11.129 22.240 1.00 94.69 97 GLY A C 1
ATOM 762 O O . GLY A 1 97 ? -8.878 11.483 22.609 1.00 94.69 97 GLY A O 1
ATOM 763 N N . LYS A 1 98 ? -7.219 11.496 21.070 1.00 95.81 98 LYS A N 1
ATOM 764 C CA . LYS A 1 98 ? -7.905 12.361 20.102 1.00 95.81 98 LYS A CA 1
ATOM 765 C C . LYS A 1 98 ? -9.186 11.710 19.586 1.00 95.81 98 LYS A C 1
ATOM 767 O O . LYS A 1 98 ? -10.227 12.357 19.585 1.00 95.81 98 LYS A O 1
ATOM 772 N N . LEU A 1 99 ? -9.126 10.432 19.206 1.00 96.25 99 LEU A N 1
ATOM 773 C CA . LEU A 1 99 ? -10.299 9.711 18.704 1.00 96.25 99 LEU A CA 1
ATOM 774 C C . LEU A 1 99 ? -11.364 9.514 19.790 1.00 96.25 99 LEU A C 1
ATOM 776 O O . LEU A 1 99 ? -12.551 9.621 19.509 1.00 96.25 99 LEU A O 1
ATOM 780 N N . SER A 1 100 ? -10.962 9.304 21.049 1.00 93.25 100 SER A N 1
ATOM 781 C CA . SER A 1 100 ? -11.905 9.094 22.159 1.00 93.25 100 SER A CA 1
ATOM 782 C C . SER A 1 100 ? -12.819 10.288 22.461 1.00 93.25 100 SER A C 1
ATOM 784 O O . SER A 1 100 ? -13.844 10.110 23.116 1.00 93.25 100 SER A O 1
ATOM 786 N N . SER A 1 101 ? -12.463 11.496 22.011 1.00 93.88 101 SER A N 1
ATOM 787 C CA . SER A 1 101 ? -13.301 12.694 22.151 1.00 93.88 101 SER A CA 1
ATOM 788 C C . SER A 1 101 ? -14.101 13.031 20.890 1.00 93.88 101 SER A C 1
ATOM 790 O O . SER A 1 101 ? -14.758 14.070 20.858 1.00 93.88 101 SER A O 1
ATOM 792 N N . MET A 1 102 ? -14.026 12.206 19.845 1.00 96.25 102 MET A N 1
ATOM 793 C CA . MET A 1 102 ? -14.709 12.426 18.572 1.00 96.25 102 MET A CA 1
ATOM 794 C C . MET A 1 102 ? -15.971 11.572 18.463 1.00 96.25 102 MET A C 1
ATOM 796 O O . MET A 1 102 ? -16.069 10.492 19.043 1.00 96.25 102 MET A O 1
ATOM 800 N N . SER A 1 103 ? -16.946 12.056 17.691 1.00 95.31 103 SER A N 1
ATOM 801 C CA . SER A 1 103 ? -18.062 11.217 17.256 1.00 95.31 103 SER A CA 1
ATOM 802 C C . SER A 1 103 ? -17.593 10.211 16.199 1.00 95.31 103 SER A C 1
ATOM 804 O O . SER A 1 103 ? -16.581 10.431 15.525 1.00 95.31 103 SER A O 1
ATOM 806 N N . ASP A 1 104 ? -18.356 9.138 15.985 1.00 93.31 104 ASP A N 1
ATOM 807 C CA . ASP A 1 104 ? -18.064 8.186 14.907 1.00 93.31 104 ASP A CA 1
ATOM 808 C C . ASP A 1 104 ? -18.041 8.882 13.537 1.00 93.31 104 ASP A C 1
ATOM 810 O O . ASP A 1 104 ? -17.146 8.658 12.725 1.00 93.31 104 ASP A O 1
ATOM 814 N N . GLY A 1 105 ? -18.988 9.794 13.292 1.00 96.12 105 GLY A N 1
ATOM 815 C CA . GLY A 1 105 ? -19.058 10.550 12.040 1.00 96.12 105 GLY A CA 1
ATOM 816 C C . GLY A 1 105 ? -17.839 11.446 11.810 1.00 96.12 105 GLY A C 1
ATOM 817 O O . GLY A 1 105 ? -17.340 11.525 10.688 1.00 96.12 105 GLY A O 1
ATOM 818 N N . ASP A 1 106 ? -17.331 12.093 12.859 1.00 97.88 106 ASP A N 1
ATOM 819 C CA . ASP A 1 106 ? -16.124 12.918 12.754 1.00 97.88 106 ASP A CA 1
ATOM 820 C C . ASP A 1 106 ? -14.866 12.062 12.615 1.00 97.88 106 ASP A C 1
ATOM 822 O O . ASP A 1 106 ? -13.945 12.438 11.893 1.00 97.88 106 ASP A O 1
ATOM 826 N N . THR A 1 107 ? -14.840 10.890 13.253 1.00 97.75 107 THR A N 1
ATOM 827 C CA . THR A 1 107 ? -13.741 9.928 13.128 1.00 97.75 107 THR A CA 1
ATOM 828 C C . THR A 1 107 ? -13.636 9.398 11.699 1.00 97.75 107 THR A C 1
ATOM 830 O O . THR A 1 107 ? -12.539 9.343 11.153 1.00 97.75 107 THR A O 1
ATOM 833 N N . ILE A 1 108 ? -14.765 9.098 11.049 1.00 97.50 108 ILE A N 1
ATOM 834 C CA . ILE A 1 108 ? -14.796 8.673 9.639 1.00 97.50 108 ILE A CA 1
ATOM 835 C C . ILE A 1 108 ? -14.302 9.794 8.716 1.00 97.50 108 ILE A C 1
ATOM 837 O O . ILE A 1 108 ? -13.466 9.551 7.851 1.00 97.50 108 ILE A O 1
ATOM 841 N N . LYS A 1 109 ? -14.760 11.038 8.917 1.00 98.00 109 LYS A N 1
ATOM 842 C CA . LYS A 1 109 ? -14.281 12.186 8.123 1.00 98.00 109 LYS A CA 1
ATOM 843 C C . LYS A 1 109 ? -12.780 12.406 8.291 1.00 98.00 109 LYS A C 1
ATOM 845 O O . LYS A 1 109 ? -12.094 12.707 7.319 1.00 98.00 109 LYS A O 1
ATOM 850 N N . LEU A 1 110 ? -12.273 12.271 9.516 1.00 97.81 110 LEU A N 1
ATOM 851 C CA . LEU A 1 110 ? -10.844 12.358 9.794 1.00 97.81 110 LEU A CA 1
ATOM 852 C C . LEU A 1 110 ? -10.080 11.237 9.084 1.00 97.81 110 LEU A C 1
ATOM 854 O O . LEU A 1 110 ? -9.062 11.523 8.463 1.00 97.81 110 LEU A O 1
ATOM 858 N N . ALA A 1 111 ? -10.581 10.002 9.134 1.00 96.75 111 ALA A N 1
ATOM 859 C CA . ALA A 1 111 ? -9.984 8.861 8.449 1.00 96.75 111 ALA A CA 1
ATOM 860 C C . ALA A 1 111 ? -9.863 9.120 6.938 1.00 96.75 111 ALA A C 1
ATOM 862 O O . ALA A 1 111 ? -8.767 9.061 6.394 1.00 96.75 111 ALA A O 1
ATOM 863 N N . GLN A 1 112 ? -10.949 9.553 6.289 1.00 96.56 112 GLN A N 1
ATOM 864 C CA . GLN A 1 112 ? -10.958 9.934 4.870 1.00 96.56 112 GLN A CA 1
ATOM 865 C C . GLN A 1 112 ? -9.962 11.061 4.547 1.00 96.56 112 GLN A C 1
ATOM 867 O O . GLN A 1 112 ? -9.306 11.050 3.507 1.00 96.56 112 GLN A O 1
ATOM 872 N N . GLN A 1 113 ? -9.844 12.064 5.424 1.00 97.00 113 GLN A N 1
ATOM 873 C CA . GLN A 1 113 ? -8.895 13.166 5.240 1.00 97.00 113 GLN A CA 1
ATOM 874 C C . GLN A 1 113 ? -7.440 12.705 5.347 1.00 97.00 113 GLN A C 1
ATOM 876 O O . GLN A 1 113 ? -6.606 13.154 4.562 1.00 97.00 113 GLN A O 1
ATOM 881 N N . GLN A 1 114 ? -7.137 11.846 6.318 1.00 95.12 114 GLN A N 1
ATOM 882 C CA . GLN A 1 114 ? -5.792 11.322 6.549 1.00 95.12 114 GLN A CA 1
ATOM 883 C C . GLN A 1 114 ? -5.364 10.362 5.439 1.00 95.12 114 GLN A C 1
ATOM 885 O O . GLN A 1 114 ? -4.271 10.518 4.901 1.00 95.12 114 GLN A O 1
ATOM 890 N N . ASP A 1 115 ? -6.262 9.482 5.015 1.00 93.56 115 ASP A N 1
ATOM 891 C CA . ASP A 1 115 ? -6.038 8.540 3.920 1.00 93.56 115 ASP A CA 1
ATOM 892 C C . ASP A 1 115 ? -5.793 9.272 2.595 1.00 93.56 115 ASP A C 1
ATOM 894 O O . ASP A 1 115 ? -4.784 9.071 1.919 1.00 93.56 115 ASP A O 1
ATOM 898 N N . LYS A 1 116 ? -6.635 10.265 2.279 1.00 94.00 116 LYS A N 1
ATOM 899 C CA . LYS A 1 116 ? -6.410 11.141 1.126 1.00 94.00 116 LYS A CA 1
ATOM 900 C C . LYS A 1 116 ? -5.080 11.886 1.215 1.00 94.00 116 LYS A C 1
ATOM 902 O O . LYS A 1 116 ? -4.407 12.064 0.197 1.00 94.00 116 LYS A O 1
ATOM 907 N N . LYS A 1 117 ? -4.707 12.372 2.402 1.00 93.12 117 LYS A N 1
ATOM 908 C CA . LYS A 1 117 ? -3.435 13.074 2.611 1.00 93.12 117 LYS A CA 1
ATOM 909 C C . LYS A 1 117 ? -2.255 12.148 2.328 1.00 93.12 117 LYS A C 1
ATOM 911 O O . LYS A 1 117 ? -1.349 12.558 1.595 1.00 93.12 117 LYS A O 1
ATOM 916 N N . TYR A 1 118 ? -2.298 10.918 2.836 1.00 89.56 118 TYR A N 1
ATOM 917 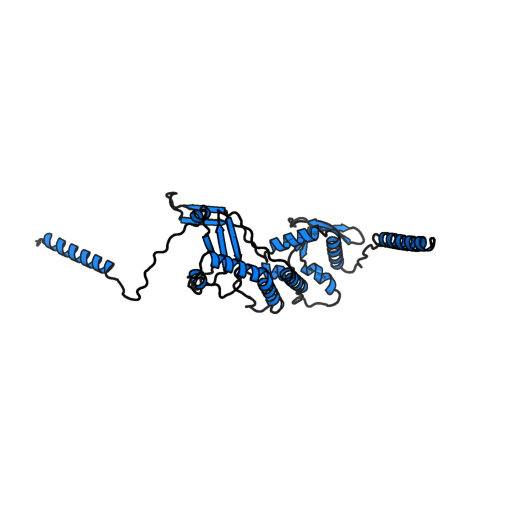C CA . TYR A 1 118 ? -1.302 9.892 2.548 1.00 89.56 118 TYR A CA 1
ATOM 918 C C . TYR A 1 118 ? -1.199 9.634 1.039 1.00 89.56 118 TYR A C 1
ATOM 920 O O . TYR A 1 118 ? -0.159 9.909 0.439 1.00 89.56 118 TYR A O 1
ATOM 928 N N . ALA A 1 119 ? -2.316 9.267 0.406 1.00 88.69 119 ALA A N 1
ATOM 929 C CA . ALA A 1 119 ? -2.380 8.858 -0.996 1.00 88.69 119 ALA A CA 1
ATOM 930 C C . ALA A 1 119 ? -2.019 9.958 -2.011 1.00 88.69 119 ALA A C 1
ATOM 932 O O . ALA A 1 119 ? -1.752 9.660 -3.171 1.00 88.69 119 ALA A O 1
ATOM 933 N N . THR A 1 120 ? -2.033 11.236 -1.616 1.00 88.38 120 THR A N 1
ATOM 934 C CA . THR A 1 120 ? -1.730 12.363 -2.523 1.00 88.38 120 THR A CA 1
ATOM 935 C C . THR A 1 120 ? -0.412 13.068 -2.222 1.00 88.38 120 THR A C 1
ATOM 937 O O . THR A 1 120 ? 0.186 13.667 -3.118 1.00 88.38 120 THR A O 1
ATOM 940 N N . THR A 1 121 ? 0.052 13.035 -0.970 1.00 88.62 121 THR A N 1
ATOM 941 C CA . THR A 1 121 ? 1.232 13.802 -0.537 1.00 88.62 121 THR A CA 1
ATOM 942 C C . THR A 1 121 ? 2.153 13.033 0.400 1.00 88.62 121 THR A C 1
ATOM 944 O O . THR A 1 121 ? 3.369 13.176 0.260 1.00 88.62 121 THR A O 1
ATOM 947 N N . GLY A 1 122 ? 1.609 12.231 1.319 1.00 88.06 122 GLY A N 1
ATOM 948 C CA . GLY A 1 122 ? 2.383 11.501 2.325 1.00 88.06 122 GLY A CA 1
ATOM 949 C C . GLY A 1 122 ? 3.320 10.479 1.698 1.00 88.06 122 GLY A C 1
ATOM 950 O O . GLY A 1 122 ? 4.533 10.665 1.761 1.00 88.06 122 GLY A O 1
ATOM 951 N N . ALA A 1 123 ? 2.762 9.529 0.948 1.00 86.62 123 ALA A N 1
ATOM 952 C CA . ALA A 1 123 ? 3.517 8.487 0.254 1.00 86.62 123 ALA A CA 1
ATOM 953 C C . ALA A 1 123 ? 4.617 9.053 -0.664 1.00 86.62 123 ALA A C 1
ATOM 955 O O . ALA A 1 123 ? 5.762 8.609 -0.673 1.00 86.62 123 ALA A O 1
ATOM 956 N N . ALA A 1 124 ? 4.309 10.116 -1.418 1.00 88.31 124 ALA A N 1
ATOM 957 C CA . ALA A 1 124 ? 5.299 10.785 -2.264 1.00 88.31 124 ALA A CA 1
ATOM 958 C C . ALA A 1 124 ? 6.426 11.455 -1.454 1.00 88.31 124 ALA A C 1
ATOM 960 O O . ALA A 1 124 ? 7.549 11.588 -1.945 1.00 88.31 124 ALA A O 1
ATOM 961 N N . SER A 1 125 ? 6.126 11.923 -0.242 1.00 88.56 125 SER A N 1
ATOM 962 C CA . SER A 1 125 ? 7.120 12.514 0.654 1.00 88.56 125 SER A CA 1
ATOM 963 C C . SER A 1 125 ? 8.015 11.441 1.261 1.00 88.56 125 SER A C 1
ATOM 965 O O . SER A 1 125 ? 9.220 11.660 1.315 1.00 88.56 125 SER A O 1
ATOM 967 N N . GLU A 1 126 ? 7.469 10.286 1.639 1.00 85.12 126 GLU A N 1
ATOM 968 C CA . GLU A 1 126 ? 8.240 9.134 2.127 1.00 85.12 126 GLU A CA 1
ATOM 969 C C . GLU A 1 126 ? 9.212 8.623 1.062 1.00 85.12 126 GLU A C 1
ATOM 971 O O . GLU A 1 126 ? 10.415 8.568 1.317 1.00 85.12 126 GLU A O 1
ATOM 976 N N . VAL A 1 127 ? 8.735 8.397 -0.173 1.00 85.38 127 VAL A N 1
ATOM 977 C CA . VAL A 1 127 ? 9.606 8.025 -1.304 1.00 85.38 127 VAL A CA 1
ATOM 978 C C . VAL A 1 127 ? 10.710 9.065 -1.489 1.00 85.38 127 VAL A C 1
ATOM 980 O O . VAL A 1 127 ? 11.879 8.718 -1.618 1.00 85.38 127 VAL A O 1
ATOM 983 N N . ARG A 1 128 ? 10.379 10.360 -1.456 1.00 87.62 128 ARG A N 1
ATOM 984 C CA . ARG A 1 128 ? 11.377 11.429 -1.604 1.00 87.62 128 ARG A CA 1
ATOM 985 C C . ARG A 1 128 ? 12.382 11.465 -0.454 1.00 87.62 128 ARG A C 1
ATOM 987 O O . ARG A 1 128 ? 13.564 11.682 -0.698 1.00 87.62 128 ARG A O 1
ATOM 994 N N . SER A 1 129 ? 11.920 11.281 0.779 1.00 84.50 129 SER A N 1
ATOM 995 C CA . SER A 1 129 ? 12.768 11.192 1.970 1.00 84.50 129 SER A CA 1
ATOM 996 C C . SER A 1 129 ? 13.773 10.061 1.814 1.00 84.50 129 SER A C 1
ATOM 998 O O . SER A 1 129 ? 14.977 10.271 1.961 1.00 84.50 129 SER A O 1
ATOM 1000 N N . TYR A 1 130 ? 13.283 8.890 1.401 1.00 82.75 130 TYR A N 1
ATOM 1001 C CA . TYR A 1 130 ? 14.104 7.727 1.119 1.00 82.75 130 TYR A CA 1
ATOM 1002 C C . TYR A 1 130 ? 15.148 8.003 0.031 1.00 82.75 130 TYR A C 1
ATOM 1004 O O . TYR A 1 130 ? 16.330 7.741 0.242 1.00 82.75 130 TYR A O 1
ATOM 1012 N N . LEU A 1 131 ? 14.749 8.583 -1.107 1.00 81.31 131 LEU A N 1
ATOM 1013 C CA . LEU A 1 131 ? 15.679 8.902 -2.198 1.00 81.31 131 LEU A CA 1
ATOM 1014 C C . LEU A 1 131 ? 16.751 9.922 -1.778 1.00 81.31 131 LEU A C 1
ATOM 1016 O O . LEU A 1 131 ? 17.897 9.814 -2.210 1.00 81.31 131 LEU A O 1
ATOM 1020 N N . ASN A 1 132 ? 16.396 10.891 -0.930 1.00 82.44 132 ASN A N 1
ATOM 1021 C CA . ASN A 1 132 ? 17.313 11.934 -0.465 1.00 82.44 132 ASN A CA 1
ATOM 1022 C C . ASN A 1 132 ? 18.295 11.444 0.607 1.00 82.44 132 ASN A C 1
ATOM 1024 O O . ASN A 1 132 ? 19.420 11.932 0.664 1.00 82.44 132 ASN A O 1
ATOM 1028 N N . ASN A 1 133 ? 17.880 10.501 1.455 1.00 73.38 133 ASN A N 1
ATOM 1029 C CA . ASN A 1 133 ? 18.619 10.117 2.657 1.00 73.38 133 ASN A CA 1
ATOM 1030 C C . ASN A 1 133 ? 18.805 8.600 2.777 1.00 73.38 133 ASN A C 1
ATOM 1032 O O . ASN A 1 133 ? 18.834 8.087 3.886 1.00 73.38 133 ASN A O 1
ATOM 1036 N N . LYS A 1 134 ? 18.959 7.874 1.668 1.00 62.94 134 LYS A N 1
ATOM 1037 C CA . LYS A 1 134 ? 18.912 6.401 1.533 1.00 62.94 134 LYS A CA 1
ATOM 1038 C C . LYS A 1 134 ? 19.645 5.531 2.589 1.00 62.94 134 LYS A C 1
ATOM 1040 O O . LYS A 1 134 ? 19.360 4.341 2.679 1.00 62.94 134 LYS A O 1
ATOM 1045 N N . TYR A 1 135 ? 20.533 6.105 3.405 1.00 58.34 135 TYR A N 1
ATOM 1046 C CA . TYR A 1 135 ? 21.296 5.444 4.477 1.00 58.34 135 TYR A CA 1
ATOM 1047 C C . TYR A 1 135 ? 21.015 5.950 5.904 1.00 58.34 135 TYR A C 1
ATOM 1049 O O . TYR A 1 135 ? 21.668 5.504 6.843 1.00 58.34 135 TYR A O 1
ATOM 1057 N N . ALA A 1 136 ? 20.102 6.901 6.097 1.00 57.56 136 ALA A N 1
ATOM 1058 C CA . ALA A 1 136 ? 19.761 7.398 7.424 1.00 57.56 136 ALA A CA 1
ATOM 1059 C C . ALA A 1 136 ? 18.737 6.475 8.100 1.00 57.56 136 ALA A C 1
ATOM 1061 O O . ALA A 1 136 ? 17.711 6.139 7.513 1.00 57.56 136 ALA A O 1
ATOM 1062 N N . GLU A 1 137 ? 19.001 6.116 9.356 1.00 53.91 137 GLU A N 1
ATOM 1063 C CA . GLU A 1 137 ? 18.187 5.187 10.157 1.00 53.91 137 GLU A CA 1
ATOM 1064 C C . GLU A 1 137 ? 16.755 5.693 10.447 1.00 53.91 137 GLU A C 1
ATOM 1066 O O . GLU A 1 137 ? 15.947 4.930 10.954 1.00 53.91 137 GLU A O 1
ATOM 1071 N N . ASN A 1 138 ? 16.411 6.948 10.108 1.00 57.25 138 ASN A N 1
ATOM 1072 C CA . ASN A 1 138 ? 15.147 7.602 10.486 1.00 57.25 138 ASN A CA 1
ATOM 1073 C C . ASN A 1 138 ? 14.538 8.475 9.364 1.00 57.25 138 ASN A C 1
ATOM 1075 O O . ASN A 1 138 ? 14.266 9.658 9.570 1.00 57.25 138 ASN A O 1
ATOM 1079 N N . ASN A 1 139 ? 14.326 7.927 8.164 1.00 58.81 139 ASN A N 1
ATOM 1080 C CA . ASN A 1 139 ? 13.706 8.674 7.048 1.00 58.81 139 ASN A CA 1
ATOM 1081 C C . ASN A 1 139 ? 12.179 8.664 7.022 1.00 58.81 139 ASN A C 1
ATOM 1083 O O . ASN A 1 139 ? 11.583 9.246 6.112 1.00 58.81 139 ASN A O 1
ATOM 1087 N N . GLN A 1 140 ? 11.565 7.999 7.992 1.00 63.69 140 GLN A N 1
ATOM 1088 C CA . GLN A 1 140 ? 10.126 7.878 8.133 1.00 63.69 140 GLN A CA 1
ATOM 1089 C C . GLN A 1 140 ? 9.471 9.263 8.227 1.00 63.69 140 GLN A C 1
ATOM 1091 O O . GLN A 1 140 ? 9.827 10.090 9.072 1.00 63.69 140 GLN A O 1
ATOM 1096 N N . ILE A 1 141 ? 8.505 9.524 7.349 1.00 65.44 141 ILE A N 1
ATOM 1097 C CA . ILE A 1 141 ? 7.673 10.725 7.398 1.00 65.44 141 ILE A CA 1
ATOM 1098 C C . ILE A 1 141 ? 6.256 10.271 7.709 1.00 65.44 141 ILE A C 1
ATOM 1100 O O . ILE A 1 141 ? 5.600 9.744 6.837 1.00 65.44 141 ILE A O 1
ATOM 1104 N N . GLY A 1 142 ? 5.756 10.541 8.914 1.00 65.56 142 GLY A N 1
ATOM 1105 C CA . GLY A 1 142 ? 4.398 10.135 9.300 1.00 65.56 142 GLY A CA 1
ATOM 1106 C C . GLY A 1 142 ? 4.394 9.083 10.405 1.00 65.56 142 GLY A C 1
ATOM 1107 O O . GLY A 1 142 ? 5.357 9.008 11.174 1.00 65.56 142 GLY A O 1
ATOM 1108 N N . GLN A 1 143 ? 3.270 8.375 10.554 1.00 61.00 143 GLN A N 1
ATOM 1109 C CA . GLN A 1 143 ? 3.069 7.349 11.589 1.00 61.00 143 GLN A CA 1
ATOM 1110 C C . GLN A 1 143 ? 3.625 5.980 11.230 1.00 61.00 143 GLN A C 1
ATOM 1112 O O . GLN A 1 143 ? 3.862 5.176 12.130 1.00 61.00 143 GLN A O 1
ATOM 1117 N N . GLU A 1 144 ? 3.737 5.696 9.943 1.00 59.88 144 GLU A N 1
ATOM 1118 C CA . GLU A 1 144 ? 3.760 4.327 9.473 1.00 59.88 144 GLU A CA 1
ATOM 1119 C C . GLU A 1 144 ? 5.184 3.784 9.396 1.00 59.88 144 GLU A C 1
ATOM 1121 O O . GLU A 1 144 ? 6.060 4.388 8.780 1.00 59.88 144 GLU A O 1
ATOM 1126 N N . ASP A 1 145 ? 5.426 2.629 10.021 1.00 60.34 145 ASP A N 1
ATOM 1127 C CA . ASP A 1 145 ? 6.580 1.760 9.722 1.00 60.34 145 ASP A CA 1
ATOM 1128 C C . ASP A 1 145 ? 6.344 0.997 8.391 1.00 60.34 145 ASP A C 1
ATOM 1130 O O . ASP A 1 145 ? 6.866 -0.098 8.193 1.00 60.34 145 ASP A O 1
ATOM 1134 N N . ASP A 1 146 ? 5.503 1.534 7.500 1.00 57.38 146 ASP A N 1
ATOM 1135 C CA . ASP A 1 146 ? 5.069 0.918 6.240 1.00 57.38 146 ASP A CA 1
ATOM 1136 C C . ASP A 1 146 ? 6.046 1.159 5.089 1.00 57.38 146 ASP A C 1
ATOM 1138 O O . ASP A 1 146 ? 6.003 0.439 4.093 1.00 57.38 146 ASP A O 1
ATOM 1142 N N . PHE A 1 147 ? 6.953 2.136 5.214 1.00 69.19 147 PHE A N 1
ATOM 1143 C CA . PHE A 1 147 ? 8.029 2.335 4.252 1.00 69.19 147 PHE A CA 1
ATOM 1144 C C . PHE A 1 147 ? 9.129 1.288 4.463 1.00 69.19 147 PHE A C 1
ATOM 1146 O O . PHE A 1 147 ? 10.271 1.574 4.831 1.00 69.19 147 PHE A O 1
ATOM 1153 N N . ASP A 1 148 ? 8.731 0.041 4.272 1.00 73.12 148 ASP A N 1
ATOM 1154 C CA . ASP A 1 148 ? 9.451 -1.162 4.612 1.00 73.12 148 ASP A CA 1
ATOM 1155 C C . ASP A 1 148 ? 10.330 -1.657 3.445 1.00 73.12 148 ASP A C 1
ATOM 1157 O O . ASP A 1 148 ? 10.754 -0.915 2.546 1.00 73.12 148 ASP A O 1
ATOM 1161 N N . THR A 1 149 ? 10.669 -2.946 3.463 1.00 76.62 149 THR A N 1
ATOM 1162 C CA . THR A 1 149 ? 11.491 -3.542 2.403 1.00 76.62 149 THR A CA 1
ATOM 1163 C C . THR A 1 149 ? 10.762 -3.575 1.056 1.00 76.62 149 THR A C 1
ATOM 1165 O O . THR A 1 149 ? 11.412 -3.433 0.016 1.00 76.62 149 THR A O 1
ATOM 1168 N N . ASP A 1 150 ? 9.437 -3.709 1.043 1.00 77.31 150 ASP A N 1
ATOM 1169 C CA . ASP A 1 150 ? 8.646 -3.681 -0.184 1.00 77.31 150 ASP A CA 1
ATOM 1170 C C . ASP A 1 150 ? 8.580 -2.258 -0.738 1.00 77.31 150 ASP A C 1
ATOM 1172 O O . ASP A 1 150 ? 8.921 -2.048 -1.907 1.00 77.31 150 ASP A O 1
ATOM 1176 N N . ALA A 1 151 ? 8.302 -1.260 0.103 1.00 78.38 151 ALA A N 1
ATOM 1177 C CA . ALA A 1 151 ? 8.276 0.138 -0.323 1.00 78.38 151 ALA A CA 1
ATOM 1178 C C . ALA A 1 151 ? 9.622 0.621 -0.870 1.00 78.38 151 ALA A C 1
ATOM 1180 O O . ALA A 1 151 ? 9.688 1.248 -1.934 1.00 78.38 151 ALA A O 1
ATOM 1181 N N . THR A 1 152 ? 10.724 0.268 -0.204 1.00 81.38 152 THR A N 1
ATOM 1182 C CA . THR A 1 152 ? 12.072 0.570 -0.704 1.00 81.38 152 THR A CA 1
ATOM 1183 C C . THR A 1 152 ? 12.387 -0.184 -1.999 1.00 81.38 152 THR A C 1
ATOM 1185 O O . THR A 1 152 ? 12.999 0.390 -2.905 1.00 81.38 152 THR A O 1
ATOM 1188 N N . SER A 1 153 ? 11.943 -1.436 -2.144 1.00 81.50 153 SER A N 1
ATOM 1189 C CA . SER A 1 153 ? 12.102 -2.217 -3.379 1.00 81.50 153 SER A CA 1
ATOM 1190 C C . SER A 1 153 ? 11.338 -1.595 -4.544 1.00 81.50 153 SER A C 1
ATOM 1192 O O . SER A 1 153 ? 11.906 -1.419 -5.626 1.00 81.50 153 SER A O 1
ATOM 1194 N N . VAL A 1 154 ? 10.087 -1.189 -4.321 1.00 82.38 154 VAL A N 1
ATOM 1195 C CA . VAL A 1 154 ? 9.275 -0.475 -5.308 1.00 82.38 154 VAL A CA 1
ATOM 1196 C C . VAL A 1 154 ? 9.928 0.858 -5.659 1.00 82.38 154 VAL A C 1
ATOM 1198 O O . VAL A 1 154 ? 10.167 1.108 -6.835 1.00 82.38 154 VAL A O 1
ATOM 1201 N N . ALA A 1 155 ? 10.315 1.682 -4.681 1.00 82.12 155 ALA A N 1
ATOM 1202 C CA . ALA A 1 155 ? 10.960 2.975 -4.927 1.00 82.12 155 ALA A CA 1
ATOM 1203 C C . ALA A 1 155 ? 12.273 2.856 -5.725 1.00 82.12 155 ALA A C 1
ATOM 1205 O O . ALA A 1 155 ? 12.572 3.708 -6.563 1.00 82.12 155 ALA A O 1
ATOM 1206 N N . ASN A 1 156 ? 13.027 1.776 -5.512 1.00 80.31 156 ASN A N 1
ATOM 1207 C CA . ASN A 1 156 ? 14.247 1.464 -6.256 1.00 80.31 156 ASN A CA 1
ATOM 1208 C C . ASN A 1 156 ? 13.995 0.856 -7.643 1.00 80.31 156 ASN A C 1
ATOM 1210 O O . ASN A 1 156 ? 14.957 0.605 -8.364 1.00 80.31 156 ASN A O 1
ATOM 1214 N N . GLY A 1 157 ? 12.744 0.575 -8.021 1.00 79.00 157 GLY A N 1
ATOM 1215 C CA . GLY A 1 157 ? 12.417 -0.085 -9.284 1.00 79.00 157 GLY A CA 1
ATOM 1216 C C . GLY A 1 157 ? 12.797 -1.569 -9.322 1.00 79.00 157 GLY A C 1
ATOM 1217 O O . GLY A 1 157 ? 13.000 -2.118 -10.406 1.00 79.00 157 GLY A O 1
ATOM 1218 N N . LEU A 1 158 ? 12.888 -2.233 -8.164 1.00 81.94 158 LEU A N 1
ATOM 1219 C CA . LEU A 1 158 ? 13.174 -3.672 -8.046 1.00 81.94 158 LEU A CA 1
ATOM 1220 C C . LEU A 1 158 ? 11.961 -4.565 -8.372 1.00 81.94 158 LEU A C 1
ATOM 1222 O O . LEU A 1 158 ? 12.043 -5.787 -8.271 1.00 81.94 158 LEU A O 1
ATOM 1226 N N . VAL A 1 159 ? 10.859 -3.964 -8.826 1.00 82.75 159 VAL A N 1
ATOM 1227 C CA . VAL A 1 159 ? 9.693 -4.650 -9.399 1.00 82.75 159 VAL A CA 1
ATOM 1228 C C . VAL A 1 159 ? 10.067 -5.378 -10.690 1.00 82.75 159 VAL A C 1
ATOM 1230 O O . VAL A 1 159 ? 10.830 -4.859 -11.512 1.00 82.75 159 VAL A O 1
ATOM 1233 N N . GLN A 1 160 ? 9.552 -6.596 -10.864 1.00 85.94 160 GLN A N 1
ATOM 1234 C CA . GLN A 1 160 ? 10.033 -7.510 -11.900 1.00 85.94 160 GLN A CA 1
ATOM 1235 C C . GLN A 1 160 ? 9.122 -7.567 -13.129 1.00 85.94 160 GLN A C 1
ATOM 1237 O O . GLN A 1 160 ? 7.902 -7.473 -13.046 1.00 85.94 160 GLN A O 1
ATOM 1242 N N . VAL A 1 161 ? 9.737 -7.800 -14.287 1.00 86.38 161 VAL A N 1
ATOM 1243 C CA . VAL A 1 161 ? 9.070 -8.304 -15.487 1.00 86.38 161 VAL A CA 1
ATOM 1244 C C . VAL A 1 161 ? 9.625 -9.688 -15.813 1.00 86.38 161 VAL A C 1
ATOM 1246 O O . VAL A 1 161 ? 10.842 -9.866 -15.899 1.00 86.38 161 VAL A O 1
ATOM 1249 N N . THR A 1 162 ? 8.739 -10.660 -16.023 1.00 89.62 162 THR A N 1
ATOM 1250 C CA . THR A 1 162 ? 9.101 -12.020 -16.443 1.00 89.62 162 THR A CA 1
ATOM 1251 C C . THR A 1 162 ? 8.809 -12.202 -17.924 1.00 89.62 162 THR A C 1
ATOM 1253 O O . THR A 1 162 ? 7.768 -11.778 -18.432 1.00 89.62 162 THR A O 1
ATOM 1256 N N . TYR A 1 163 ? 9.727 -12.832 -18.647 1.00 88.44 163 TYR A N 1
ATOM 1257 C CA . TYR A 1 163 ? 9.623 -12.985 -20.091 1.00 88.44 163 TYR A CA 1
ATOM 1258 C C . TYR A 1 163 ? 10.354 -14.236 -20.583 1.00 88.44 163 TYR A C 1
ATOM 1260 O O . TYR A 1 163 ? 11.203 -14.801 -19.896 1.00 88.44 163 TYR A O 1
ATOM 1268 N N . LYS A 1 164 ? 9.988 -14.692 -21.786 1.00 88.50 164 LYS A N 1
ATOM 1269 C CA . LYS A 1 164 ? 10.609 -15.850 -22.431 1.00 88.50 164 LYS A CA 1
ATOM 1270 C C . LYS A 1 164 ? 11.668 -15.419 -23.438 1.00 88.50 164 LYS A C 1
ATOM 1272 O O . LYS A 1 164 ? 11.346 -14.748 -24.427 1.00 88.50 164 LYS A O 1
ATOM 1277 N N . GLU A 1 165 ? 12.891 -15.875 -23.226 1.00 88.19 165 GLU A N 1
ATOM 1278 C CA . GLU A 1 165 ? 14.020 -15.723 -24.134 1.00 88.19 165 GLU A CA 1
ATOM 1279 C C . GLU A 1 165 ? 14.130 -16.935 -25.068 1.00 88.19 165 GLU A C 1
ATOM 1281 O O . GLU A 1 165 ? 13.754 -18.058 -24.737 1.00 88.19 165 GLU A O 1
ATOM 1286 N N . LYS A 1 166 ? 14.627 -16.705 -26.281 1.00 84.50 166 LYS A N 1
ATOM 1287 C CA . LYS A 1 166 ? 15.033 -17.757 -27.208 1.00 84.50 166 LYS A CA 1
ATOM 1288 C C . LYS A 1 166 ? 16.366 -17.366 -27.819 1.00 84.50 166 LYS A C 1
ATOM 1290 O O . LYS A 1 166 ? 16.465 -16.319 -28.463 1.00 84.50 166 LYS A O 1
ATOM 1295 N N . LEU A 1 167 ? 17.366 -18.226 -27.657 1.00 81.38 167 LEU A N 1
ATOM 1296 C CA . LEU A 1 167 ? 18.634 -18.076 -28.357 1.00 81.38 167 LEU A CA 1
ATOM 1297 C C . LEU A 1 167 ? 18.426 -18.346 -29.851 1.00 81.38 167 LEU A C 1
ATOM 1299 O O . LEU A 1 167 ? 17.861 -19.373 -30.238 1.00 81.38 167 LEU A O 1
ATOM 1303 N N . ILE A 1 168 ? 18.885 -17.425 -30.692 1.00 77.44 168 ILE A N 1
ATOM 1304 C CA . ILE A 1 168 ? 18.928 -17.603 -32.141 1.00 77.44 168 ILE A CA 1
ATOM 1305 C C . ILE A 1 168 ? 20.358 -17.961 -32.542 1.00 77.44 168 ILE A C 1
ATOM 1307 O O . ILE A 1 168 ? 21.324 -17.324 -32.116 1.00 77.44 168 ILE A O 1
ATOM 1311 N N . THR A 1 169 ? 20.495 -19.011 -33.351 1.00 74.19 169 THR A N 1
ATOM 1312 C CA . THR A 1 169 ? 21.780 -19.458 -33.887 1.00 74.19 169 THR A CA 1
ATOM 1313 C C . THR A 1 169 ? 22.248 -18.497 -34.981 1.00 74.19 169 THR A C 1
ATOM 1315 O O . THR A 1 169 ? 21.660 -18.463 -36.053 1.00 74.19 169 THR A O 1
ATOM 1318 N N . TYR A 1 170 ? 23.317 -17.762 -34.672 1.00 55.28 170 TYR A N 1
ATOM 1319 C CA . TYR A 1 170 ? 24.095 -16.831 -35.501 1.00 55.28 170 TYR A CA 1
ATOM 1320 C C . TYR A 1 170 ? 23.349 -15.674 -36.227 1.00 55.28 170 TYR A C 1
ATOM 1322 O O . TYR A 1 170 ? 22.495 -15.922 -37.075 1.00 55.28 170 TYR A O 1
ATOM 1330 N N . PRO A 1 171 ? 23.754 -14.404 -35.993 1.00 58.81 171 PRO A N 1
ATOM 1331 C CA . PRO A 1 171 ? 24.604 -13.975 -34.879 1.00 58.81 171 PRO A CA 1
ATOM 1332 C C . PRO A 1 171 ? 23.915 -14.373 -33.567 1.00 58.81 171 PRO A C 1
ATOM 1334 O O . PRO A 1 171 ? 22.690 -14.349 -33.506 1.00 58.81 171 PRO A O 1
ATOM 1337 N N . HIS A 1 172 ? 24.672 -14.834 -32.562 1.00 66.50 172 HIS A N 1
ATOM 1338 C CA . HIS A 1 172 ? 24.107 -15.259 -31.274 1.00 66.50 172 HIS A CA 1
ATOM 1339 C C . HIS A 1 172 ? 23.312 -14.104 -30.661 1.00 66.50 172 HIS A C 1
ATOM 1341 O O . HIS A 1 172 ? 23.874 -13.211 -30.033 1.00 66.50 172 HIS A O 1
ATOM 1347 N N . ALA A 1 173 ? 22.006 -14.116 -30.896 1.00 70.94 173 ALA A N 1
ATOM 1348 C CA . ALA A 1 173 ? 21.093 -13.058 -30.524 1.00 70.94 173 ALA A CA 1
ATOM 1349 C C . ALA A 1 173 ? 20.034 -13.648 -29.609 1.00 70.94 173 ALA A C 1
ATOM 1351 O O . ALA A 1 173 ? 19.562 -14.773 -29.811 1.00 70.94 173 ALA A O 1
ATOM 1352 N N . ILE A 1 174 ? 19.657 -12.875 -28.602 1.00 77.88 174 ILE A N 1
ATOM 1353 C CA . ILE A 1 174 ? 18.546 -13.231 -27.735 1.00 77.88 174 ILE A CA 1
ATOM 1354 C C . ILE A 1 174 ? 17.298 -12.590 -28.327 1.00 77.88 174 ILE A C 1
ATOM 1356 O O . ILE A 1 174 ? 17.222 -11.369 -28.481 1.00 77.88 174 ILE A O 1
ATOM 1360 N N . LYS A 1 175 ? 16.308 -13.420 -28.663 1.00 83.44 175 LYS A N 1
ATOM 1361 C CA . LYS A 1 175 ? 14.975 -12.955 -29.035 1.00 83.44 175 LYS A CA 1
ATOM 1362 C C . LYS A 1 175 ? 14.031 -13.133 -27.865 1.00 83.44 175 LYS A C 1
ATOM 1364 O O . LYS A 1 175 ? 13.804 -14.249 -27.404 1.00 83.44 175 LYS A O 1
ATOM 1369 N N . ILE A 1 176 ? 13.425 -12.033 -27.443 1.00 85.56 176 ILE A N 1
ATOM 1370 C CA . ILE A 1 176 ? 12.321 -12.072 -26.493 1.00 85.56 176 ILE A CA 1
ATOM 1371 C C . ILE A 1 176 ? 11.060 -12.448 -27.263 1.00 85.56 176 ILE A C 1
ATOM 1373 O O . ILE A 1 176 ? 10.748 -11.853 -28.294 1.00 85.56 176 ILE A O 1
ATOM 1377 N N . THR A 1 177 ? 10.365 -13.482 -26.804 1.00 84.50 177 THR A N 1
ATOM 1378 C CA . THR A 1 177 ? 9.224 -14.053 -27.536 1.00 84.50 177 THR A CA 1
ATOM 1379 C C . THR A 1 177 ? 7.884 -13.756 -26.888 1.00 84.50 177 THR A C 1
ATOM 1381 O O . THR A 1 177 ? 6.870 -13.776 -27.582 1.00 84.50 177 THR A O 1
ATOM 1384 N N . LYS A 1 178 ? 7.861 -13.512 -25.573 1.00 87.94 178 LYS A N 1
ATOM 1385 C CA . LYS A 1 178 ? 6.620 -13.322 -24.823 1.00 87.94 178 LYS A CA 1
ATOM 1386 C C . LYS A 1 178 ? 6.874 -12.693 -23.457 1.00 87.94 178 LYS A C 1
ATOM 1388 O O . LYS A 1 178 ? 7.846 -13.060 -22.799 1.00 87.94 178 LYS A O 1
ATOM 1393 N N . ILE A 1 179 ? 5.954 -11.840 -23.013 1.00 87.75 179 ILE A N 1
ATOM 1394 C CA . ILE A 1 179 ? 5.865 -11.367 -21.624 1.00 87.75 179 ILE A CA 1
ATOM 1395 C C . ILE A 1 179 ? 4.936 -12.299 -20.841 1.00 87.75 179 ILE A C 1
ATOM 1397 O O . ILE A 1 179 ? 3.872 -12.693 -21.332 1.00 87.75 179 ILE A O 1
ATOM 1401 N N . LEU A 1 180 ? 5.348 -12.687 -19.638 1.00 87.50 180 LEU A N 1
ATOM 1402 C CA . LEU A 1 180 ? 4.692 -13.707 -18.830 1.00 87.50 180 LEU A CA 1
ATOM 1403 C C . LEU A 1 180 ? 4.250 -13.144 -17.477 1.00 87.50 180 LEU A C 1
ATOM 1405 O O . LEU A 1 180 ? 4.925 -12.294 -16.903 1.00 87.50 180 LEU A O 1
ATOM 1409 N N . ASN A 1 181 ? 3.128 -13.649 -16.962 1.00 83.94 181 ASN A N 1
ATOM 1410 C CA . ASN A 1 181 ? 2.669 -13.326 -15.616 1.00 83.94 181 ASN A CA 1
ATOM 1411 C C . ASN A 1 181 ? 3.382 -14.233 -14.611 1.00 83.94 181 ASN A C 1
ATOM 1413 O O . ASN A 1 181 ? 3.034 -15.410 -14.555 1.00 83.94 181 ASN A O 1
ATOM 1417 N N . ASN A 1 182 ? 4.376 -13.689 -13.904 1.00 66.44 182 ASN A N 1
ATOM 1418 C CA . ASN A 1 182 ? 5.085 -14.264 -12.753 1.00 66.44 182 ASN A CA 1
ATOM 1419 C C . ASN A 1 182 ? 5.015 -15.807 -12.667 1.00 66.44 182 ASN A C 1
ATOM 1421 O O . ASN A 1 182 ? 4.251 -16.379 -11.888 1.00 66.44 182 ASN A O 1
ATOM 1425 N N . VAL A 1 183 ? 5.747 -16.476 -13.562 1.00 64.75 183 VAL A N 1
ATOM 1426 C CA . VAL A 1 183 ? 5.736 -17.940 -13.716 1.00 64.75 183 VAL A CA 1
ATOM 1427 C C . VAL A 1 183 ? 6.941 -18.536 -13.005 1.00 64.75 183 VAL A C 1
ATOM 1429 O O . VAL A 1 183 ? 7.983 -17.889 -12.920 1.00 64.75 183 VAL A O 1
ATOM 1432 N N . ASP A 1 184 ? 6.817 -19.790 -12.573 1.00 60.84 184 ASP A N 1
ATOM 1433 C CA . ASP A 1 184 ? 7.943 -20.601 -12.108 1.00 60.84 184 ASP A CA 1
ATOM 1434 C C . ASP A 1 184 ? 9.121 -20.534 -13.105 1.00 60.84 184 ASP A C 1
ATOM 1436 O O . ASP A 1 184 ? 8.997 -20.908 -14.276 1.00 60.84 184 ASP A O 1
ATOM 1440 N N . THR A 1 185 ? 10.257 -20.016 -12.634 1.00 61.56 185 THR A N 1
ATOM 1441 C CA . THR A 1 185 ? 11.496 -19.807 -13.399 1.00 61.56 185 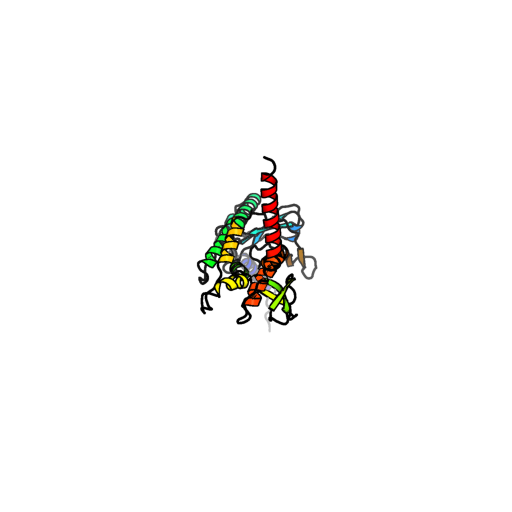THR A CA 1
ATOM 1442 C C . THR A 1 185 ? 12.335 -21.079 -13.533 1.00 61.56 185 THR A C 1
ATOM 1444 O O . THR A 1 185 ? 13.451 -21.027 -14.041 1.00 61.56 185 THR A O 1
ATOM 1447 N N . SER A 1 186 ? 11.805 -22.242 -13.140 1.00 64.56 186 SER A N 1
ATOM 1448 C CA . SER A 1 186 ? 12.456 -23.549 -13.313 1.00 64.56 186 SER A CA 1
ATOM 1449 C C . SER A 1 186 ? 12.737 -23.935 -14.777 1.00 64.56 186 SER A C 1
ATOM 1451 O O . SER A 1 186 ? 13.487 -24.876 -15.039 1.00 64.56 186 SER A O 1
ATOM 1453 N N . ASN A 1 187 ? 12.176 -23.207 -15.748 1.00 72.94 187 ASN A N 1
ATOM 1454 C CA . ASN A 1 187 ? 12.497 -23.348 -17.165 1.00 72.94 187 ASN A CA 1
ATOM 1455 C C . ASN A 1 187 ? 13.634 -22.397 -17.578 1.00 72.94 187 ASN A C 1
ATOM 1457 O O . ASN A 1 187 ? 13.491 -21.182 -17.476 1.00 72.94 187 ASN A O 1
ATOM 1461 N N . ASN A 1 188 ? 14.709 -22.952 -18.144 1.00 75.56 188 ASN A N 1
ATOM 1462 C CA . ASN A 1 188 ? 15.910 -22.220 -18.572 1.00 75.56 188 ASN A CA 1
ATOM 1463 C C . ASN A 1 188 ? 15.661 -21.100 -19.604 1.00 75.56 188 ASN A C 1
ATOM 1465 O O . ASN A 1 188 ? 16.509 -20.226 -19.758 1.00 75.56 188 ASN A O 1
ATOM 1469 N N . ASP A 1 189 ? 14.522 -21.112 -20.303 1.00 82.00 189 ASP A N 1
ATOM 1470 C CA . ASP A 1 189 ? 14.146 -20.067 -21.267 1.00 82.00 189 ASP A CA 1
ATOM 1471 C C . ASP A 1 189 ? 13.377 -18.892 -20.622 1.00 82.00 189 ASP A C 1
ATOM 1473 O O . ASP A 1 189 ? 12.988 -17.952 -21.319 1.00 82.00 189 ASP A O 1
ATOM 1477 N N . ILE A 1 190 ? 13.068 -18.954 -19.322 1.00 84.00 190 ILE A N 1
ATOM 1478 C CA . ILE A 1 190 ? 12.299 -17.930 -18.605 1.00 84.00 190 ILE A CA 1
ATOM 1479 C C . ILE A 1 190 ? 13.251 -17.078 -17.773 1.00 84.00 190 ILE A C 1
ATOM 1481 O O . ILE A 1 190 ? 13.984 -17.579 -16.926 1.00 84.00 190 ILE A O 1
ATOM 1485 N N . VAL A 1 191 ? 13.203 -15.767 -17.995 1.00 84.12 191 VAL A N 1
ATOM 1486 C CA . VAL A 1 191 ? 14.068 -14.797 -17.325 1.00 84.12 191 VAL A CA 1
ATOM 1487 C C . VAL A 1 191 ? 13.213 -13.716 -16.675 1.00 84.12 191 VAL A C 1
ATOM 1489 O O . VAL A 1 191 ? 12.205 -13.281 -17.236 1.00 84.12 191 VAL A O 1
ATOM 1492 N N . SER A 1 192 ? 13.631 -13.264 -15.492 1.00 85.19 192 SER A N 1
ATOM 1493 C CA . SER A 1 192 ? 13.078 -12.086 -14.824 1.00 85.19 192 SER A CA 1
ATOM 1494 C C . SER A 1 192 ? 14.107 -10.960 -14.803 1.00 85.19 192 SER A C 1
ATOM 1496 O O . SER A 1 192 ? 15.304 -11.183 -14.626 1.00 85.19 192 SER A O 1
ATOM 1498 N N . SER A 1 193 ? 13.642 -9.731 -15.002 1.00 82.00 193 SER A N 1
ATOM 1499 C CA . SER A 1 193 ? 14.456 -8.518 -14.913 1.00 82.00 193 SER A CA 1
ATOM 1500 C C . SER A 1 193 ? 13.751 -7.480 -14.058 1.00 82.00 193 SER A C 1
ATOM 1502 O O . SER A 1 193 ? 12.550 -7.283 -14.227 1.00 82.00 193 SER A O 1
ATOM 1504 N N . SER A 1 194 ? 14.486 -6.777 -13.195 1.00 82.75 194 SER A N 1
ATOM 1505 C CA . SER A 1 194 ? 13.938 -5.591 -12.532 1.00 82.75 194 SER A CA 1
ATOM 1506 C C . SER A 1 194 ? 13.799 -4.431 -13.527 1.00 82.75 194 SER A C 1
ATOM 1508 O O . SER A 1 194 ? 14.518 -4.372 -14.535 1.00 82.75 194 SER A O 1
ATOM 1510 N N . ILE A 1 195 ? 12.895 -3.489 -13.251 1.00 79.38 195 ILE A N 1
ATOM 1511 C CA . ILE A 1 195 ? 12.791 -2.247 -14.032 1.00 79.38 195 ILE A CA 1
ATOM 1512 C C . ILE A 1 195 ? 14.061 -1.397 -13.887 1.00 79.38 195 ILE A C 1
ATOM 1514 O O . ILE A 1 195 ? 14.534 -0.830 -14.875 1.00 79.38 195 ILE A O 1
ATOM 1518 N N . ALA A 1 196 ? 14.668 -1.379 -12.700 1.00 75.94 196 ALA A N 1
ATOM 1519 C CA . ALA A 1 196 ? 15.946 -0.714 -12.454 1.00 75.94 196 ALA A CA 1
ATOM 1520 C C . ALA A 1 196 ? 17.046 -1.204 -13.413 1.00 75.94 196 ALA A C 1
ATOM 1522 O O . ALA A 1 196 ? 17.747 -0.402 -14.038 1.00 75.94 196 ALA A O 1
ATOM 1523 N N . ASP A 1 197 ? 17.142 -2.519 -13.626 1.00 74.19 197 ASP A N 1
ATOM 1524 C CA . ASP A 1 197 ? 18.127 -3.094 -14.541 1.00 74.19 197 ASP A CA 1
ATOM 1525 C C . ASP A 1 197 ? 17.879 -2.706 -16.008 1.00 74.19 197 ASP A C 1
ATOM 1527 O O . ASP A 1 197 ? 18.811 -2.691 -16.819 1.00 74.19 197 ASP A O 1
ATOM 1531 N N . LEU A 1 198 ? 16.618 -2.471 -16.395 1.00 71.25 198 LEU A N 1
ATOM 1532 C CA . LEU A 1 198 ? 16.282 -2.033 -17.753 1.00 71.25 198 LEU A CA 1
ATOM 1533 C C . LEU A 1 198 ? 16.798 -0.616 -17.999 1.00 71.25 198 LEU A C 1
ATOM 1535 O O . LEU A 1 198 ? 17.359 -0.348 -19.065 1.00 71.25 198 LEU A O 1
ATOM 1539 N N . ASN A 1 199 ? 16.699 0.260 -16.999 1.00 63.81 199 ASN A N 1
ATOM 1540 C CA . ASN A 1 199 ? 17.187 1.633 -17.091 1.00 63.81 199 ASN A CA 1
ATOM 1541 C C . ASN A 1 199 ? 18.719 1.736 -17.033 1.00 63.81 199 ASN A C 1
ATOM 1543 O O . ASN A 1 199 ? 19.305 2.512 -17.795 1.00 63.81 199 ASN A O 1
ATOM 1547 N N . ALA A 1 200 ? 19.382 0.917 -16.209 1.00 58.53 200 ALA A N 1
ATOM 1548 C CA . ALA A 1 200 ? 20.846 0.896 -16.092 1.00 58.53 200 ALA A CA 1
ATOM 1549 C C . ALA A 1 200 ? 21.554 0.559 -17.423 1.00 58.53 200 ALA A C 1
ATOM 1551 O O . ALA A 1 200 ? 22.666 1.027 -17.689 1.00 58.53 200 ALA A O 1
ATOM 1552 N N . SER A 1 201 ? 20.883 -0.184 -18.313 1.00 51.81 201 SER A N 1
ATOM 1553 C CA . SER A 1 201 ? 21.426 -0.612 -19.610 1.00 51.81 201 SER A CA 1
ATOM 1554 C C . SER A 1 201 ? 21.715 0.528 -20.607 1.00 51.81 201 SER A C 1
ATOM 1556 O O . SER A 1 201 ? 22.440 0.303 -21.576 1.00 51.81 201 SER A O 1
ATOM 1558 N N . LYS A 1 202 ? 21.221 1.756 -20.364 1.00 49.06 202 LYS A N 1
ATOM 1559 C CA . LYS A 1 202 ? 21.574 2.958 -21.151 1.00 49.06 202 LYS A CA 1
ATOM 1560 C C . LYS A 1 202 ? 22.775 3.740 -20.604 1.00 49.06 202 LYS A C 1
ATOM 1562 O O . LYS A 1 202 ? 23.427 4.430 -21.380 1.00 49.06 202 LYS A O 1
ATOM 1567 N N . GLN A 1 203 ? 23.070 3.667 -19.303 1.00 45.78 203 GLN A N 1
ATOM 1568 C CA . GLN A 1 203 ? 24.120 4.483 -18.662 1.00 45.78 203 GLN A CA 1
ATOM 1569 C C . GLN A 1 203 ? 25.431 3.722 -18.421 1.00 45.78 203 GLN A C 1
ATOM 1571 O O . GLN A 1 203 ? 26.494 4.340 -18.395 1.00 45.78 203 GLN A O 1
ATOM 1576 N N . ALA A 1 204 ? 25.393 2.386 -18.386 1.00 46.84 204 ALA A N 1
ATOM 1577 C CA . ALA A 1 204 ? 26.586 1.542 -18.268 1.00 46.84 204 ALA A CA 1
ATOM 1578 C C . ALA A 1 204 ? 27.565 1.628 -19.465 1.00 46.84 204 ALA A C 1
ATOM 1580 O O . ALA A 1 204 ? 28.651 1.058 -19.403 1.00 46.84 204 ALA A O 1
ATOM 1581 N N . GLN A 1 205 ? 27.223 2.340 -20.549 1.00 47.97 205 GLN A N 1
ATOM 1582 C CA . GLN A 1 205 ? 28.162 2.589 -21.651 1.00 47.97 205 GLN A CA 1
ATOM 1583 C C . GLN A 1 205 ? 29.179 3.706 -21.366 1.00 47.97 205 GLN A C 1
ATOM 1585 O O . GLN A 1 205 ? 30.204 3.732 -22.041 1.00 47.97 205 GLN A O 1
ATOM 1590 N N . ASN A 1 206 ? 28.953 4.584 -20.376 1.00 45.34 206 ASN A N 1
ATOM 1591 C CA . ASN A 1 206 ? 29.830 5.744 -20.156 1.00 45.34 206 ASN A CA 1
ATOM 1592 C C . ASN A 1 206 ? 30.634 5.739 -18.851 1.00 45.34 206 ASN A C 1
ATOM 1594 O O . ASN A 1 206 ? 31.654 6.420 -18.799 1.00 45.34 206 ASN A O 1
ATOM 1598 N N . GLU A 1 207 ? 30.259 4.976 -17.823 1.00 42.69 207 GLU A N 1
ATOM 1599 C CA . GLU A 1 207 ? 30.947 5.062 -16.527 1.00 42.69 207 GLU A CA 1
ATOM 1600 C C . GLU A 1 207 ? 31.345 3.678 -16.010 1.00 42.69 207 GLU A C 1
ATOM 1602 O O . GLU A 1 207 ? 30.530 2.845 -15.614 1.00 42.69 207 GLU A O 1
ATOM 1607 N N . ARG A 1 208 ? 32.655 3.419 -16.073 1.00 41.41 208 ARG A N 1
ATOM 1608 C CA . ARG A 1 208 ? 33.290 2.229 -15.517 1.00 41.41 208 ARG A CA 1
ATOM 1609 C C . ARG A 1 208 ? 33.153 2.229 -13.987 1.00 41.41 208 ARG A C 1
ATOM 1611 O O . ARG A 1 208 ? 33.668 3.126 -13.337 1.00 41.41 208 ARG A O 1
ATOM 1618 N N . TRP A 1 209 ? 32.602 1.134 -13.461 1.00 43.41 209 TRP A N 1
ATOM 1619 C CA . TRP A 1 209 ? 32.974 0.508 -12.184 1.00 43.41 209 TRP A CA 1
ATOM 1620 C C . TRP A 1 209 ? 32.928 1.419 -10.948 1.00 43.41 209 TRP A C 1
ATOM 1622 O O . TRP A 1 209 ? 33.958 1.811 -10.410 1.00 43.41 209 TRP A O 1
ATOM 1632 N N . ASN A 1 210 ? 31.719 1.649 -10.436 1.00 40.97 210 ASN A N 1
ATOM 1633 C CA . ASN A 1 210 ? 31.513 1.888 -9.009 1.00 40.97 210 ASN A CA 1
ATOM 1634 C C . ASN A 1 210 ? 30.236 1.145 -8.583 1.00 40.97 210 ASN A C 1
ATOM 1636 O O . ASN A 1 210 ? 29.120 1.624 -8.768 1.00 40.97 210 ASN A O 1
ATOM 1640 N N . THR A 1 211 ? 30.399 -0.100 -8.135 1.00 42.38 211 THR A N 1
ATOM 1641 C CA . THR A 1 211 ? 29.316 -1.078 -7.923 1.00 42.38 211 THR A CA 1
ATOM 1642 C C . THR A 1 211 ? 28.466 -0.835 -6.677 1.00 42.38 211 THR A C 1
ATOM 1644 O O . THR A 1 211 ? 27.475 -1.535 -6.498 1.00 42.38 211 THR A O 1
ATOM 1647 N N . ASP A 1 212 ? 28.775 0.182 -5.872 1.00 44.31 212 ASP A N 1
ATOM 1648 C CA . ASP A 1 212 ? 28.115 0.388 -4.575 1.00 44.31 212 ASP A CA 1
ATOM 1649 C C . ASP A 1 212 ? 27.049 1.502 -4.569 1.00 44.31 212 ASP A C 1
ATOM 1651 O O . ASP A 1 212 ? 26.465 1.773 -3.523 1.00 44.31 212 ASP A O 1
ATOM 1655 N N . ALA A 1 213 ? 26.753 2.172 -5.696 1.00 44.03 213 ALA A N 1
ATOM 1656 C CA . ALA A 1 213 ? 25.925 3.389 -5.634 1.00 44.03 213 ALA A CA 1
ATOM 1657 C C . ALA A 1 213 ? 25.051 3.742 -6.852 1.00 44.03 213 ALA A C 1
ATOM 1659 O O . ALA A 1 213 ? 24.572 4.875 -6.913 1.00 44.03 213 ALA A O 1
ATOM 1660 N N . PHE A 1 214 ? 24.788 2.848 -7.815 1.00 49.56 214 PHE A N 1
ATOM 1661 C CA . PHE A 1 214 ? 23.858 3.203 -8.902 1.00 49.56 214 PHE A CA 1
ATOM 1662 C C . PHE A 1 214 ? 22.410 2.872 -8.545 1.00 49.56 214 PHE A C 1
ATOM 1664 O O . PHE A 1 214 ? 21.843 1.863 -8.959 1.00 49.56 214 PHE A O 1
ATOM 1671 N N . VAL A 1 215 ? 21.812 3.744 -7.743 1.00 53.66 215 VAL A N 1
ATOM 1672 C CA . VAL A 1 215 ? 20.373 3.743 -7.497 1.00 53.66 215 VAL A CA 1
ATOM 1673 C C . VAL A 1 215 ? 19.759 4.645 -8.549 1.00 53.66 215 VAL A C 1
ATOM 1675 O O . VAL A 1 215 ? 19.942 5.862 -8.515 1.00 53.66 215 VAL A O 1
ATOM 1678 N N . ASP A 1 216 ? 19.068 4.054 -9.517 1.00 62.69 216 ASP A N 1
ATOM 1679 C CA . ASP A 1 216 ? 18.318 4.836 -10.487 1.00 62.69 216 ASP A CA 1
ATOM 1680 C C . ASP A 1 216 ? 17.111 5.492 -9.801 1.00 62.69 216 ASP A C 1
ATOM 1682 O O . ASP A 1 216 ? 16.016 4.933 -9.736 1.00 62.69 216 ASP A O 1
ATOM 1686 N N . ASN A 1 217 ? 17.313 6.713 -9.303 1.00 71.69 217 ASN A N 1
ATOM 1687 C CA . ASN A 1 217 ? 16.257 7.506 -8.680 1.00 71.69 217 ASN A CA 1
ATOM 1688 C C . ASN A 1 217 ? 15.125 7.853 -9.665 1.00 71.69 217 ASN A C 1
ATOM 1690 O O . ASN A 1 217 ? 14.078 8.324 -9.230 1.00 71.69 217 ASN A O 1
ATOM 1694 N N . LYS A 1 218 ? 15.280 7.621 -10.981 1.00 76.75 218 LYS A N 1
ATOM 1695 C CA . LYS A 1 218 ? 14.238 7.939 -11.971 1.00 76.75 218 LYS A CA 1
ATOM 1696 C C . LYS A 1 218 ? 12.961 7.145 -11.748 1.00 76.75 218 LYS A C 1
ATOM 1698 O O . LYS A 1 218 ? 11.891 7.690 -12.003 1.00 76.75 218 LYS A O 1
ATOM 1703 N N . PHE A 1 219 ? 13.048 5.894 -11.283 1.00 80.00 219 PHE A N 1
ATOM 1704 C CA . PHE A 1 219 ? 11.839 5.127 -10.977 1.00 80.00 219 PHE A CA 1
ATOM 1705 C C . PHE A 1 219 ? 11.101 5.734 -9.781 1.00 80.00 219 PHE A C 1
ATOM 1707 O O . PHE A 1 219 ? 9.912 6.022 -9.883 1.00 80.00 219 PHE A O 1
ATOM 1714 N N . GLY A 1 220 ? 11.815 6.027 -8.692 1.00 81.62 220 GLY A N 1
ATOM 1715 C CA . GLY A 1 220 ? 11.249 6.715 -7.533 1.00 81.62 220 GLY A CA 1
ATOM 1716 C C . GLY A 1 220 ? 10.679 8.103 -7.869 1.00 81.62 220 GLY A C 1
ATOM 1717 O O . GLY A 1 220 ? 9.587 8.441 -7.423 1.00 81.62 220 GLY A O 1
ATOM 1718 N N . GLU A 1 221 ? 11.336 8.891 -8.725 1.00 85.00 221 GLU A N 1
ATOM 1719 C CA . GLU A 1 221 ? 10.806 10.183 -9.198 1.00 85.00 221 GLU A CA 1
ATOM 1720 C C . GLU A 1 221 ? 9.571 10.027 -10.104 1.00 85.00 221 GLU A C 1
ATOM 1722 O O . GLU A 1 221 ? 8.621 10.816 -10.018 1.00 85.00 221 GLU A O 1
ATOM 1727 N N . ALA A 1 222 ? 9.537 8.994 -10.952 1.00 82.25 222 ALA A N 1
ATOM 1728 C CA . ALA A 1 222 ? 8.353 8.653 -11.737 1.00 82.25 222 ALA A CA 1
ATOM 1729 C C . ALA A 1 222 ? 7.191 8.223 -10.830 1.00 82.25 222 ALA A C 1
ATOM 1731 O O . ALA A 1 222 ? 6.061 8.657 -11.047 1.00 82.25 222 ALA A O 1
ATOM 1732 N N . LEU A 1 223 ? 7.471 7.453 -9.775 1.00 83.56 223 LEU A N 1
ATOM 1733 C CA . LEU A 1 223 ? 6.502 7.056 -8.757 1.00 83.56 223 LEU A CA 1
ATOM 1734 C C . LEU A 1 223 ? 5.951 8.272 -7.998 1.00 83.56 223 LEU A C 1
ATOM 1736 O O . LEU A 1 223 ? 4.737 8.430 -7.901 1.00 83.56 223 LEU A O 1
ATOM 1740 N N . ILE A 1 224 ? 6.812 9.194 -7.553 1.00 87.00 224 ILE A N 1
ATOM 1741 C CA . ILE A 1 224 ? 6.404 10.472 -6.941 1.00 87.00 224 ILE A CA 1
ATOM 1742 C C . ILE A 1 224 ? 5.488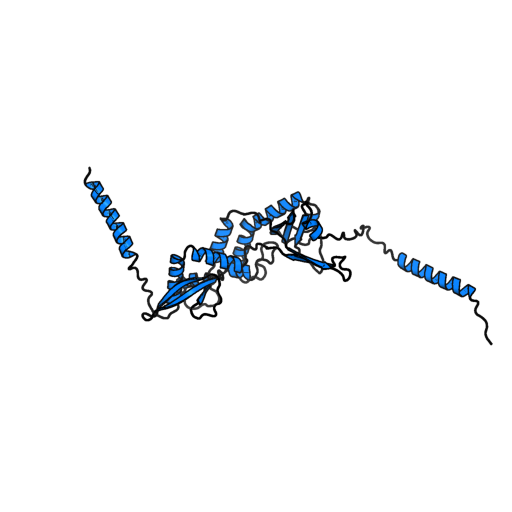 11.259 -7.885 1.00 87.00 224 ILE A C 1
ATOM 1744 O O . ILE A 1 224 ? 4.475 11.818 -7.458 1.00 87.00 224 ILE A O 1
ATOM 1748 N N . THR A 1 225 ? 5.843 11.325 -9.170 1.00 86.88 225 THR A N 1
ATOM 1749 C CA . THR A 1 225 ? 5.044 12.020 -10.188 1.00 86.88 225 THR A CA 1
ATOM 1750 C C . THR A 1 225 ? 3.690 11.341 -10.377 1.00 86.88 225 THR A C 1
ATOM 1752 O O . THR A 1 225 ? 2.663 12.020 -10.419 1.00 86.88 225 THR A O 1
ATOM 1755 N N . HIS A 1 226 ? 3.667 10.010 -10.432 1.00 84.12 226 HIS A N 1
ATOM 1756 C CA . HIS A 1 226 ? 2.445 9.226 -10.543 1.00 84.12 226 HIS A CA 1
ATOM 1757 C C . HIS A 1 226 ? 1.518 9.450 -9.343 1.00 84.12 226 HIS A C 1
ATOM 1759 O O . HIS A 1 226 ? 0.352 9.781 -9.544 1.00 84.12 226 HIS A O 1
ATOM 1765 N N . ILE A 1 227 ? 2.031 9.389 -8.110 1.00 86.06 227 ILE A N 1
ATOM 1766 C 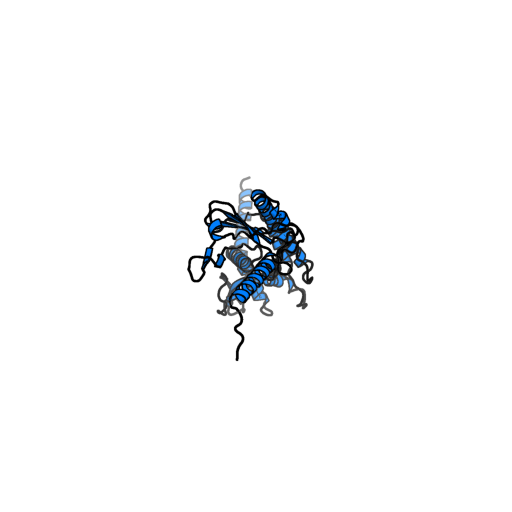CA . ILE A 1 227 ? 1.253 9.648 -6.886 1.00 86.06 227 ILE A CA 1
ATOM 1767 C C . ILE A 1 227 ? 0.624 11.049 -6.925 1.00 86.06 227 ILE A C 1
ATOM 1769 O O . ILE A 1 227 ? -0.571 11.209 -6.692 1.00 86.06 227 ILE A O 1
ATOM 1773 N N . LYS A 1 228 ? 1.400 12.077 -7.293 1.00 87.19 228 LYS A N 1
ATOM 1774 C CA . LYS A 1 228 ? 0.928 13.476 -7.313 1.00 87.19 228 LYS A CA 1
ATOM 1775 C C . LYS A 1 228 ? -0.090 13.786 -8.407 1.00 87.19 228 LYS A C 1
ATOM 1777 O O . LYS A 1 228 ? -0.838 14.754 -8.282 1.00 87.19 228 LYS A O 1
ATOM 1782 N N . THR A 1 229 ? -0.069 13.030 -9.500 1.00 85.69 229 THR A N 1
ATOM 1783 C CA . THR A 1 229 ? -0.946 13.251 -10.661 1.00 85.69 229 THR A CA 1
ATOM 1784 C C . THR A 1 229 ? -2.159 12.329 -10.665 1.00 85.69 229 THR A C 1
ATOM 1786 O O . THR A 1 229 ? -3.152 12.626 -11.332 1.00 85.69 229 THR A O 1
ATOM 1789 N N . THR A 1 230 ? -2.115 11.241 -9.897 1.00 82.44 230 THR A N 1
ATOM 1790 C CA . THR A 1 230 ? -3.229 10.307 -9.769 1.00 82.44 230 THR A CA 1
ATOM 1791 C C . THR A 1 230 ? -4.319 10.896 -8.886 1.00 82.44 230 THR A C 1
ATOM 1793 O O . THR A 1 230 ? -4.085 11.425 -7.800 1.00 82.44 230 THR A O 1
ATOM 1796 N N . LYS A 1 231 ? -5.562 10.803 -9.360 1.00 89.69 231 LYS A N 1
ATOM 1797 C CA . LYS A 1 231 ? -6.724 11.227 -8.585 1.00 89.69 231 LYS A CA 1
ATOM 1798 C C . LYS A 1 231 ? -6.984 10.217 -7.471 1.00 89.69 231 LYS A C 1
ATOM 1800 O O . LYS A 1 231 ? -7.252 9.055 -7.765 1.00 89.69 231 LYS A O 1
ATOM 1805 N N . TYR A 1 232 ? -7.004 10.706 -6.231 1.00 88.75 232 TYR A N 1
ATOM 1806 C CA . TYR A 1 232 ? -7.409 9.932 -5.058 1.00 88.75 232 TYR A CA 1
ATOM 1807 C C . TYR A 1 232 ? -8.699 9.140 -5.308 1.00 88.75 232 TYR A C 1
ATOM 1809 O O . TYR A 1 232 ? -9.700 9.710 -5.759 1.00 88.75 232 TYR A O 1
ATOM 1817 N N . GLN A 1 233 ? -8.649 7.851 -4.981 1.00 88.00 233 GLN A N 1
ATOM 1818 C CA . GLN A 1 233 ? -9.799 6.961 -4.905 1.00 88.00 233 GLN A CA 1
ATOM 1819 C C . GLN A 1 233 ? -9.966 6.537 -3.455 1.00 88.00 233 GLN A C 1
ATOM 1821 O O . GLN A 1 233 ? -9.006 6.106 -2.823 1.00 88.00 233 GLN A O 1
ATOM 1826 N N . GLU A 1 234 ? -11.179 6.686 -2.939 1.00 88.88 234 GLU A N 1
ATOM 1827 C CA . GLU A 1 234 ? -11.494 6.230 -1.593 1.00 88.88 234 GLU A CA 1
ATOM 1828 C C . GLU A 1 234 ? -11.426 4.691 -1.531 1.00 88.88 234 GLU A C 1
ATOM 1830 O O . GLU A 1 234 ? -11.877 4.041 -2.481 1.00 88.88 234 GLU A O 1
ATOM 1835 N N . PRO A 1 235 ? -10.899 4.097 -0.443 1.00 90.81 235 PRO A N 1
ATOM 1836 C CA . PRO A 1 235 ? -10.842 2.648 -0.282 1.00 90.81 235 PRO A CA 1
ATOM 1837 C C . PRO A 1 235 ? -12.223 2.007 -0.427 1.00 90.81 235 PRO A C 1
ATOM 1839 O O . PRO A 1 235 ? -13.217 2.531 0.073 1.00 90.81 235 PRO A O 1
ATOM 1842 N N . GLU A 1 236 ? -12.315 0.858 -1.087 1.00 90.81 236 GLU A N 1
ATOM 1843 C CA . GLU A 1 236 ? -13.601 0.187 -1.273 1.00 90.81 236 GLU A CA 1
ATOM 1844 C C . GLU A 1 236 ? -14.054 -0.570 -0.018 1.00 90.81 236 GLU A C 1
ATOM 1846 O O . GLU A 1 236 ? -13.256 -1.038 0.794 1.00 90.81 236 GLU A O 1
ATOM 1851 N N . GLN A 1 237 ? -15.369 -0.746 0.124 1.00 91.81 237 GLN A N 1
ATOM 1852 C CA . GLN A 1 237 ? -15.928 -1.626 1.147 1.00 91.81 237 GLN A CA 1
ATOM 1853 C C . GLN A 1 237 ? -15.764 -3.091 0.757 1.00 91.81 237 GLN A C 1
ATOM 1855 O O . GLN A 1 237 ? -16.392 -3.574 -0.189 1.00 91.81 237 GLN A O 1
ATOM 1860 N N . GLN A 1 238 ? -15.017 -3.826 1.566 1.00 90.75 238 GLN A N 1
ATOM 1861 C CA . GLN A 1 238 ? -14.683 -5.215 1.311 1.00 90.75 238 GLN A CA 1
ATOM 1862 C C . GLN A 1 238 ? -15.407 -6.174 2.246 1.00 90.75 238 GLN A C 1
ATOM 1864 O O . GLN A 1 238 ? -15.680 -5.873 3.409 1.00 90.75 238 GLN A O 1
ATOM 1869 N N . SER A 1 239 ? -15.699 -7.367 1.738 1.00 90.56 239 SER A N 1
ATOM 1870 C CA . SER A 1 239 ? -16.183 -8.465 2.566 1.00 90.56 239 SER A CA 1
ATOM 1871 C C . SER A 1 239 ? -15.102 -8.927 3.537 1.00 90.56 239 SER A C 1
ATOM 1873 O O . SER A 1 239 ? -13.932 -9.032 3.184 1.00 90.56 239 SER A O 1
ATOM 1875 N N . ILE A 1 240 ? -15.525 -9.266 4.751 1.00 90.31 240 ILE A N 1
ATOM 1876 C CA . ILE A 1 240 ? -14.658 -9.838 5.778 1.00 90.31 240 ILE A CA 1
ATOM 1877 C C . ILE A 1 240 ? -14.934 -11.330 5.945 1.00 90.31 240 ILE A C 1
ATOM 1879 O O . ILE A 1 240 ? -16.070 -11.797 5.838 1.00 90.31 240 ILE A O 1
ATOM 1883 N N . THR A 1 241 ? -13.890 -12.078 6.271 1.00 89.00 241 THR A N 1
ATOM 1884 C CA . THR A 1 241 ? -13.990 -13.455 6.752 1.00 89.00 241 THR A CA 1
ATOM 1885 C C . THR A 1 241 ? -13.790 -13.455 8.256 1.00 89.00 241 THR A C 1
ATOM 1887 O O . THR A 1 241 ? -12.918 -12.759 8.776 1.00 89.00 241 THR A O 1
ATOM 1890 N N . VAL A 1 242 ? -14.608 -14.219 8.982 1.00 85.62 242 VAL A N 1
ATOM 1891 C CA . VAL A 1 242 ? -14.440 -14.349 10.429 1.00 85.62 242 VAL A CA 1
ATOM 1892 C C . VAL A 1 242 ? -14.487 -15.807 10.844 1.00 85.62 242 VAL A C 1
ATOM 1894 O O . VAL A 1 242 ? -15.445 -16.517 10.549 1.00 85.62 242 VAL A O 1
ATOM 1897 N N . SER A 1 243 ? -13.452 -16.231 11.560 1.00 86.06 243 SER A N 1
ATOM 1898 C CA . SER A 1 243 ? -13.343 -17.553 12.172 1.00 86.06 243 SER A CA 1
ATOM 1899 C C . SER A 1 243 ? -13.310 -17.405 13.688 1.00 86.06 243 SER A C 1
ATOM 1901 O O . SER A 1 243 ? -12.570 -16.578 14.218 1.00 86.06 243 SER A O 1
ATOM 1903 N N . ASN A 1 244 ? -14.112 -18.201 14.393 1.00 86.62 244 ASN A N 1
ATOM 1904 C CA . ASN A 1 244 ? -14.184 -18.171 15.851 1.00 86.62 244 ASN A CA 1
ATOM 1905 C C . ASN A 1 244 ? -13.600 -19.454 16.432 1.00 86.62 244 ASN A C 1
ATOM 1907 O O . ASN A 1 244 ? -13.942 -20.544 15.982 1.00 86.62 244 ASN A O 1
ATOM 1911 N N . THR A 1 245 ? -12.815 -19.309 17.492 1.00 86.94 245 THR A N 1
ATOM 1912 C CA . THR A 1 245 ? -12.452 -20.410 18.381 1.00 86.94 245 THR A CA 1
ATOM 1913 C C . THR A 1 245 ? -13.286 -20.286 19.645 1.00 86.94 245 THR A C 1
ATOM 1915 O O . THR A 1 245 ? -13.341 -19.214 20.259 1.00 86.94 245 THR A O 1
ATOM 1918 N N . THR A 1 246 ? -13.946 -21.372 20.034 1.00 87.62 246 THR A N 1
ATOM 1919 C CA . THR A 1 246 ? -14.755 -21.441 21.254 1.00 87.62 246 THR A CA 1
ATOM 1920 C C . THR A 1 246 ? -14.014 -22.158 22.376 1.00 87.62 246 THR A C 1
ATOM 1922 O O . THR A 1 246 ? -13.049 -22.879 22.132 1.00 87.62 246 THR A O 1
ATOM 1925 N N . ASP A 1 247 ? -14.463 -21.961 23.613 1.00 86.75 247 ASP A N 1
ATOM 1926 C CA . ASP A 1 247 ? -14.058 -22.807 24.733 1.00 86.75 247 ASP A CA 1
ATOM 1927 C C . ASP A 1 247 ? -14.549 -24.256 24.553 1.00 86.75 247 ASP A C 1
ATOM 1929 O O . ASP A 1 247 ? -15.295 -24.579 23.623 1.00 86.75 247 ASP A O 1
ATOM 1933 N N . ASN A 1 248 ? -14.164 -25.132 25.484 1.00 88.31 248 ASN A N 1
ATOM 1934 C CA . ASN A 1 248 ? -14.526 -26.554 25.467 1.00 88.31 248 ASN A CA 1
ATOM 1935 C C . ASN A 1 248 ? -16.044 -26.807 25.522 1.00 88.31 248 ASN A C 1
ATOM 1937 O O . ASN A 1 248 ? -16.481 -27.925 25.273 1.00 88.31 248 ASN A O 1
ATOM 1941 N N . SER A 1 249 ? -16.849 -25.795 25.866 1.00 89.38 249 SER A N 1
ATOM 1942 C CA . SER A 1 249 ? -18.308 -25.908 25.872 1.00 89.38 249 SER A CA 1
ATOM 1943 C C . SER A 1 249 ? -18.939 -25.624 24.507 1.00 89.38 249 SER A C 1
ATOM 1945 O O . SER A 1 249 ? -20.130 -25.859 24.335 1.00 89.38 249 SER A O 1
ATOM 1947 N N . GLY A 1 250 ? -18.182 -25.059 23.558 1.00 82.69 250 GLY A N 1
ATOM 1948 C CA . GLY A 1 250 ? -18.705 -24.575 22.279 1.00 82.69 250 GLY A CA 1
ATOM 1949 C C . GLY A 1 250 ? -19.509 -23.273 22.382 1.00 82.69 250 GLY A C 1
ATOM 1950 O O . GLY A 1 250 ? -19.857 -22.682 21.364 1.00 82.69 250 GLY A O 1
ATOM 1951 N N . ASN A 1 251 ? -19.789 -22.789 23.597 1.00 79.88 251 ASN A N 1
ATOM 1952 C CA . ASN A 1 251 ? -20.751 -21.708 23.816 1.00 79.88 251 ASN A CA 1
ATOM 1953 C C . ASN A 1 251 ? -20.105 -20.330 23.969 1.00 79.88 251 ASN A C 1
ATOM 1955 O O . ASN A 1 251 ? -20.793 -19.316 23.834 1.00 79.88 251 ASN A O 1
ATOM 1959 N N . LYS A 1 252 ? -18.802 -20.252 24.267 1.00 81.88 252 LYS A N 1
ATOM 1960 C CA . LYS A 1 252 ? -18.115 -18.967 24.458 1.00 81.88 252 LYS A CA 1
ATOM 1961 C C . LYS A 1 252 ? -16.975 -18.812 23.476 1.00 81.88 252 LYS A C 1
ATOM 1963 O O . LYS A 1 252 ? -16.056 -19.619 23.458 1.00 81.88 252 LYS A O 1
ATOM 1968 N N . ILE A 1 253 ? -17.000 -17.722 22.718 1.00 81.00 253 ILE A N 1
ATOM 1969 C CA . ILE A 1 253 ? -15.878 -17.317 21.872 1.00 81.00 253 ILE A CA 1
ATOM 1970 C C . ILE A 1 253 ? -14.700 -16.924 22.778 1.00 81.00 253 ILE A C 1
ATOM 1972 O O . ILE A 1 253 ? -14.828 -16.030 23.625 1.00 81.00 253 ILE A O 1
ATOM 1976 N N . VAL A 1 254 ? -13.565 -17.602 22.597 1.00 85.06 254 VAL A N 1
ATOM 1977 C CA . VAL A 1 254 ? -12.297 -17.331 23.297 1.00 85.06 254 VAL A CA 1
ATOM 1978 C C . VAL A 1 254 ? -11.274 -16.640 22.402 1.00 85.06 254 VAL A C 1
ATOM 1980 O O . VAL A 1 254 ? -10.417 -15.930 22.915 1.00 85.06 254 VAL A O 1
ATOM 1983 N N . SER A 1 255 ? -11.385 -16.797 21.081 1.00 82.69 255 SER A N 1
ATOM 1984 C CA . SER A 1 255 ? -10.554 -16.097 20.099 1.00 82.69 255 SER A CA 1
ATOM 1985 C C . SER A 1 255 ? -11.313 -15.892 18.788 1.00 82.69 255 SER A C 1
ATOM 1987 O O . SER A 1 255 ? -12.210 -16.671 18.453 1.00 82.69 255 SER A O 1
ATOM 1989 N N . GLN A 1 256 ? -10.971 -14.830 18.059 1.00 83.81 256 GLN A N 1
ATOM 1990 C CA . GLN A 1 256 ? -11.527 -14.509 16.746 1.00 83.81 256 GLN A CA 1
ATOM 1991 C C . GLN A 1 256 ? -10.379 -14.198 15.790 1.00 83.81 256 GLN A C 1
ATOM 1993 O O . GLN A 1 256 ? -9.507 -13.395 16.112 1.00 83.81 256 GLN A O 1
ATOM 1998 N N . LYS A 1 257 ? -10.401 -14.812 14.609 1.00 85.94 257 LYS A N 1
ATOM 1999 C CA . LYS A 1 257 ? -9.535 -14.459 13.486 1.00 85.94 257 LYS A CA 1
ATOM 2000 C C . LYS A 1 257 ? -10.380 -13.755 12.436 1.00 85.94 257 LYS A C 1
ATOM 2002 O O . LYS A 1 257 ? -11.408 -14.289 12.019 1.00 85.94 257 LYS A O 1
ATOM 2007 N N . ILE A 1 258 ? -9.941 -12.574 12.025 1.00 85.00 258 ILE A N 1
ATOM 2008 C CA . ILE A 1 258 ? -10.601 -11.751 11.012 1.00 85.00 258 ILE A CA 1
ATOM 2009 C C . ILE A 1 258 ? -9.652 -11.669 9.820 1.00 85.00 258 ILE A C 1
ATOM 2011 O O . ILE A 1 258 ? -8.464 -11.420 10.008 1.00 85.00 258 ILE A O 1
ATOM 2015 N N . GLY A 1 259 ? -10.164 -11.926 8.622 1.00 86.94 259 GLY A N 1
ATOM 2016 C CA . GLY A 1 259 ? -9.429 -11.760 7.372 1.00 86.94 259 GLY A CA 1
ATOM 2017 C C . GLY A 1 259 ? -10.149 -10.777 6.459 1.00 86.94 259 GLY A C 1
ATOM 2018 O O . GLY A 1 259 ? -11.370 -10.851 6.313 1.00 86.94 259 GLY A O 1
ATOM 2019 N N . PHE A 1 260 ? -9.394 -9.873 5.853 1.00 85.88 260 PHE A N 1
ATOM 2020 C CA . PHE A 1 260 ? -9.839 -8.884 4.874 1.00 85.88 260 PHE A CA 1
ATOM 2021 C C . PHE A 1 260 ? -8.651 -8.550 3.954 1.00 85.88 260 PHE A C 1
ATOM 2023 O O . PHE A 1 260 ? -7.526 -8.941 4.267 1.00 85.88 260 PHE A O 1
ATOM 2030 N N . ASN A 1 261 ? -8.889 -7.864 2.833 1.00 82.38 261 ASN A N 1
ATOM 2031 C CA . ASN A 1 261 ? -7.838 -7.550 1.863 1.00 82.38 261 ASN A CA 1
ATOM 2032 C C . ASN A 1 261 ? -7.342 -6.111 2.072 1.00 82.38 261 ASN A C 1
ATOM 2034 O O . ASN A 1 261 ? -7.910 -5.166 1.531 1.00 82.38 261 ASN A O 1
ATOM 2038 N N . SER A 1 262 ? -6.276 -5.914 2.841 1.00 76.75 262 SER A N 1
ATOM 2039 C CA . SER A 1 262 ? -5.663 -4.585 2.929 1.00 76.75 262 SER A CA 1
ATOM 2040 C C . SER A 1 262 ? -5.167 -4.133 1.554 1.00 76.75 262 SER A C 1
ATOM 2042 O O . SER A 1 262 ? -4.607 -4.927 0.798 1.00 76.75 262 SER A O 1
ATOM 2044 N N . ILE A 1 263 ? -5.388 -2.860 1.231 1.00 70.69 263 ILE A N 1
ATOM 2045 C CA . ILE A 1 263 ? -4.738 -2.218 0.089 1.00 70.69 263 ILE A CA 1
ATOM 2046 C C . ILE A 1 263 ? -3.514 -1.511 0.649 1.00 70.69 263 ILE A C 1
ATOM 2048 O O . ILE A 1 263 ? -3.654 -0.631 1.494 1.00 70.69 263 ILE A O 1
ATOM 2052 N N . ASP A 1 264 ? -2.346 -1.910 0.170 1.00 73.62 264 ASP A N 1
ATOM 2053 C CA . ASP A 1 264 ? -1.085 -1.242 0.442 1.00 73.62 264 ASP A CA 1
ATOM 2054 C C . ASP A 1 264 ? -0.569 -0.652 -0.875 1.00 73.62 264 ASP A C 1
ATOM 2056 O O . ASP A 1 264 ? -0.498 -1.336 -1.900 1.00 73.62 264 ASP A O 1
ATOM 2060 N N . LEU A 1 265 ? -0.274 0.649 -0.858 1.00 71.69 265 LEU A N 1
ATOM 2061 C CA . LEU A 1 265 ? 0.218 1.382 -2.021 1.00 71.69 265 LEU A CA 1
ATOM 2062 C C . LEU A 1 265 ? 1.579 0.852 -2.493 1.00 71.69 265 LEU A C 1
ATOM 2064 O O . LEU A 1 265 ? 1.900 0.961 -3.679 1.00 71.69 265 LEU A O 1
ATOM 2068 N N . PHE A 1 266 ? 2.362 0.291 -1.573 1.00 75.88 266 PHE A N 1
ATOM 2069 C CA . PHE A 1 266 ? 3.740 -0.120 -1.791 1.00 75.88 266 PHE A CA 1
ATOM 2070 C C . PHE A 1 266 ? 3.948 -1.640 -1.805 1.00 75.88 266 PHE A C 1
ATOM 2072 O O . PHE A 1 266 ? 5.092 -2.084 -1.889 1.00 75.88 266 PHE A O 1
ATOM 2079 N N . ASP A 1 267 ? 2.874 -2.437 -1.836 1.00 79.50 267 ASP A N 1
ATOM 2080 C CA . ASP A 1 267 ? 2.965 -3.893 -1.989 1.00 79.50 267 ASP A CA 1
ATOM 2081 C C . ASP A 1 267 ? 3.724 -4.256 -3.279 1.00 79.50 267 ASP A C 1
ATOM 2083 O O . ASP A 1 267 ? 3.299 -3.963 -4.408 1.00 79.50 267 ASP A O 1
ATOM 2087 N N . SER A 1 268 ? 4.872 -4.914 -3.113 1.00 78.50 268 SER A N 1
ATOM 2088 C CA . SER A 1 268 ? 5.782 -5.238 -4.211 1.00 78.50 268 SER A CA 1
ATOM 2089 C C . SER A 1 268 ? 5.198 -6.270 -5.186 1.00 78.50 268 SER A C 1
ATOM 2091 O O . SER A 1 268 ? 5.520 -6.240 -6.384 1.00 78.50 268 SER A O 1
ATOM 2093 N N . ASN A 1 269 ? 4.286 -7.134 -4.729 1.00 82.00 269 ASN A N 1
ATOM 2094 C CA . ASN A 1 269 ? 3.575 -8.092 -5.573 1.00 82.00 269 ASN A CA 1
ATOM 2095 C C . ASN A 1 269 ? 2.530 -7.381 -6.434 1.00 82.00 269 ASN A C 1
ATOM 2097 O O . ASN A 1 269 ? 2.484 -7.616 -7.644 1.00 82.00 269 ASN A O 1
ATOM 2101 N N . ILE A 1 270 ? 1.741 -6.475 -5.847 1.00 81.12 270 ILE A N 1
ATOM 2102 C CA . ILE A 1 270 ? 0.766 -5.657 -6.587 1.00 81.12 270 ILE A CA 1
ATOM 2103 C C . ILE A 1 270 ? 1.494 -4.777 -7.607 1.00 81.12 270 ILE A C 1
ATOM 2105 O O . ILE A 1 270 ? 1.085 -4.691 -8.769 1.00 81.12 270 ILE A O 1
ATOM 2109 N N . ALA A 1 271 ? 2.610 -4.160 -7.214 1.00 81.06 271 ALA A N 1
ATOM 2110 C CA . ALA A 1 271 ? 3.427 -3.361 -8.118 1.00 81.06 271 ALA A CA 1
ATOM 2111 C C . ALA A 1 271 ? 3.980 -4.206 -9.283 1.00 81.06 271 ALA A C 1
ATOM 2113 O O . ALA A 1 271 ? 3.907 -3.784 -10.439 1.00 81.06 271 ALA A O 1
ATOM 2114 N N . THR A 1 272 ? 4.453 -5.425 -9.007 1.00 82.94 272 THR A N 1
ATOM 2115 C CA . THR A 1 272 ? 4.904 -6.387 -10.029 1.00 82.94 272 THR A CA 1
ATOM 2116 C C . THR A 1 272 ? 3.766 -6.795 -10.972 1.00 82.94 272 THR A C 1
ATOM 2118 O O . THR A 1 272 ? 3.945 -6.810 -12.191 1.00 82.94 272 THR A O 1
ATOM 2121 N N . GLU A 1 273 ? 2.567 -7.059 -10.449 1.00 84.12 273 GLU A N 1
ATOM 2122 C CA . GLU A 1 273 ? 1.391 -7.376 -11.265 1.00 84.12 273 GLU A CA 1
ATOM 2123 C C . GLU A 1 273 ? 0.999 -6.199 -12.175 1.00 84.12 273 GLU A C 1
ATOM 2125 O O . GLU A 1 273 ? 0.696 -6.388 -13.357 1.00 84.12 273 GLU A O 1
ATOM 2130 N N . ASN A 1 274 ? 1.043 -4.970 -11.658 1.00 81.06 274 ASN A N 1
ATOM 2131 C CA . ASN A 1 274 ? 0.760 -3.762 -12.431 1.00 81.06 274 ASN A CA 1
ATOM 2132 C C . ASN A 1 274 ? 1.805 -3.526 -13.529 1.00 81.06 274 ASN A C 1
ATOM 2134 O O . ASN A 1 274 ? 1.437 -3.199 -14.661 1.00 81.06 274 ASN A O 1
ATOM 2138 N N . VAL A 1 275 ? 3.088 -3.760 -13.236 1.00 83.44 275 VAL A N 1
ATOM 2139 C CA . VAL A 1 275 ? 4.161 -3.740 -14.241 1.00 83.44 275 VAL A CA 1
ATOM 2140 C C . VAL A 1 275 ? 3.906 -4.784 -15.322 1.00 83.44 275 VAL A C 1
ATOM 2142 O O . VAL A 1 275 ? 3.989 -4.450 -16.502 1.00 83.44 275 VAL A O 1
ATOM 2145 N N . TYR A 1 276 ? 3.530 -6.015 -14.961 1.00 86.88 276 TYR A N 1
ATOM 2146 C CA . TYR A 1 276 ? 3.161 -7.041 -15.938 1.00 86.88 276 TYR A CA 1
ATOM 2147 C C . TYR A 1 276 ? 1.990 -6.592 -16.821 1.00 86.88 276 TYR A C 1
ATOM 2149 O O . TYR A 1 276 ? 2.089 -6.674 -18.046 1.00 86.88 276 TYR A O 1
ATOM 2157 N N . LYS A 1 277 ? 0.899 -6.081 -16.233 1.00 85.62 277 LYS A N 1
ATOM 2158 C CA . LYS A 1 277 ? -0.271 -5.590 -16.984 1.00 85.62 277 LYS A CA 1
ATOM 2159 C C . LYS A 1 277 ? 0.122 -4.487 -17.966 1.00 85.62 277 LYS A C 1
ATOM 2161 O O . LYS A 1 277 ? -0.272 -4.541 -19.131 1.00 85.62 277 LYS A O 1
ATOM 2166 N N . TYR A 1 278 ? 0.936 -3.528 -17.525 1.00 83.31 278 TYR A N 1
ATOM 2167 C CA . TYR A 1 278 ? 1.432 -2.448 -18.374 1.00 83.31 278 TYR A CA 1
ATOM 2168 C C . TYR A 1 278 ? 2.344 -2.965 -19.492 1.00 83.31 278 TYR A C 1
ATOM 2170 O O . TYR A 1 278 ? 2.157 -2.617 -20.658 1.00 83.31 278 TYR A O 1
ATOM 2178 N N .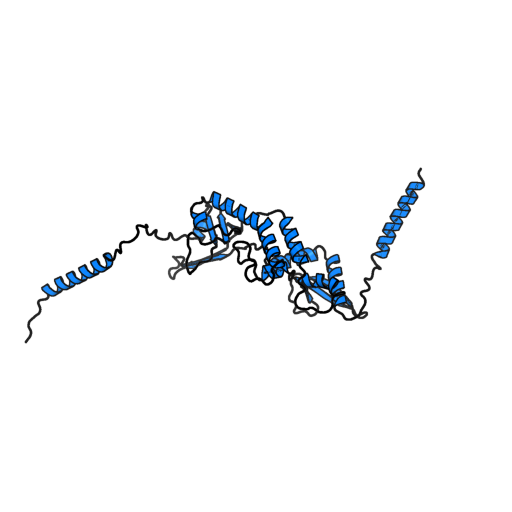 ALA A 1 279 ? 3.303 -3.828 -19.154 1.00 84.38 279 ALA A N 1
ATOM 2179 C CA . ALA A 1 279 ? 4.223 -4.430 -20.108 1.00 84.38 279 ALA A CA 1
ATOM 2180 C C . ALA A 1 279 ? 3.463 -5.253 -21.155 1.00 84.38 279 ALA A C 1
ATOM 2182 O O . ALA A 1 279 ? 3.769 -5.177 -22.339 1.00 84.38 279 ALA A O 1
ATOM 2183 N N . LYS A 1 280 ? 2.419 -5.980 -20.743 1.00 88.62 280 LYS A N 1
ATOM 2184 C CA . LYS A 1 280 ? 1.567 -6.761 -21.640 1.00 88.62 280 LYS A CA 1
ATOM 2185 C C . LYS A 1 280 ? 0.701 -5.887 -22.550 1.00 88.62 280 LYS A C 1
ATOM 2187 O O . LYS A 1 280 ? 0.526 -6.231 -23.714 1.00 88.62 280 LYS A O 1
ATOM 2192 N N . ALA A 1 281 ? 0.186 -4.764 -22.050 1.00 86.62 281 ALA A N 1
ATOM 2193 C CA . ALA A 1 281 ? -0.547 -3.796 -22.867 1.00 86.62 281 ALA A CA 1
ATOM 2194 C C . ALA A 1 281 ? 0.353 -3.105 -23.911 1.00 86.62 281 ALA A C 1
ATOM 2196 O O . ALA A 1 281 ? -0.123 -2.746 -24.983 1.00 86.62 281 ALA A O 1
ATOM 2197 N N . ASN A 1 282 ? 1.652 -2.973 -23.621 1.00 84.75 282 ASN A N 1
ATOM 2198 C CA . ASN A 1 282 ? 2.657 -2.336 -24.478 1.00 84.75 282 ASN A CA 1
ATOM 2199 C C . ASN A 1 282 ? 3.715 -3.349 -24.961 1.00 84.75 282 ASN A C 1
ATOM 2201 O O . ASN A 1 282 ? 4.912 -3.058 -24.992 1.00 84.75 282 ASN A O 1
ATOM 2205 N N . GLU A 1 283 ? 3.281 -4.570 -25.294 1.00 85.75 283 GLU A N 1
ATOM 2206 C CA . GLU A 1 283 ? 4.170 -5.732 -25.441 1.00 85.75 283 GLU A CA 1
ATOM 2207 C C . GLU A 1 283 ? 5.283 -5.529 -26.477 1.00 85.75 283 GLU A C 1
ATOM 2209 O O . GLU A 1 283 ? 6.421 -5.915 -26.217 1.00 85.75 283 GLU A O 1
ATOM 2214 N N . ALA A 1 284 ? 4.998 -4.883 -27.612 1.00 83.44 284 ALA A N 1
ATOM 2215 C CA . ALA A 1 284 ? 5.992 -4.633 -28.659 1.00 83.44 284 ALA A CA 1
ATOM 2216 C C . ALA A 1 284 ? 7.142 -3.726 -28.180 1.00 83.44 284 ALA A C 1
ATOM 2218 O O . ALA A 1 284 ? 8.317 -4.078 -28.327 1.00 83.44 284 ALA A O 1
ATOM 2219 N N . ASP A 1 285 ? 6.813 -2.598 -27.547 1.00 80.75 285 ASP A N 1
ATOM 2220 C CA . ASP A 1 285 ? 7.798 -1.646 -27.024 1.00 80.75 285 ASP A CA 1
ATOM 2221 C C . ASP A 1 285 ? 8.613 -2.254 -25.882 1.00 80.75 285 ASP A C 1
ATOM 2223 O O . ASP A 1 285 ? 9.835 -2.085 -25.808 1.00 80.75 285 ASP A O 1
ATOM 2227 N N . PHE A 1 286 ? 7.953 -3.023 -25.014 1.00 81.31 286 PHE A N 1
ATOM 2228 C CA . PHE A 1 286 ? 8.620 -3.692 -23.904 1.00 81.31 286 PHE A CA 1
ATOM 2229 C C . PHE A 1 286 ? 9.560 -4.802 -24.388 1.00 81.31 286 PHE A C 1
ATOM 2231 O O . PHE A 1 286 ? 10.688 -4.910 -23.906 1.00 81.31 286 PHE A O 1
ATOM 2238 N N . ILE A 1 287 ? 9.152 -5.590 -25.389 1.00 83.50 287 ILE A N 1
ATOM 2239 C CA . ILE A 1 287 ? 10.011 -6.583 -26.049 1.00 83.50 287 ILE A CA 1
ATOM 2240 C C . ILE A 1 287 ? 11.226 -5.910 -26.693 1.00 83.50 287 ILE A C 1
ATOM 2242 O O . ILE A 1 287 ? 12.338 -6.433 -26.573 1.00 83.50 287 ILE A O 1
ATOM 2246 N N . LYS A 1 288 ? 11.053 -4.748 -27.336 1.00 80.88 288 LYS A N 1
ATOM 2247 C CA . LYS A 1 288 ? 12.162 -3.970 -27.910 1.00 80.88 288 LYS A CA 1
ATOM 2248 C C . LYS A 1 288 ? 13.150 -3.545 -26.823 1.00 80.88 288 LYS A C 1
ATOM 2250 O O . LYS A 1 288 ? 14.346 -3.800 -26.962 1.00 80.88 288 LYS A O 1
ATOM 2255 N N . LEU A 1 289 ? 12.663 -2.982 -25.716 1.00 79.44 289 LEU A N 1
ATOM 2256 C CA . LEU A 1 289 ? 13.489 -2.596 -24.565 1.00 79.44 289 LEU A CA 1
ATOM 2257 C C . LEU A 1 289 ? 14.260 -3.790 -23.976 1.00 79.44 289 LEU A C 1
ATOM 2259 O O . LEU A 1 289 ? 15.470 -3.706 -23.758 1.00 79.44 289 LEU A O 1
ATOM 2263 N N . LEU A 1 290 ? 13.578 -4.916 -23.764 1.00 81.56 290 LEU A N 1
ATOM 2264 C CA . LEU A 1 290 ? 14.176 -6.140 -23.228 1.00 81.56 290 LEU A CA 1
ATOM 2265 C C . LEU A 1 290 ? 15.228 -6.731 -24.175 1.00 81.56 290 LEU A C 1
ATOM 2267 O O . LEU A 1 290 ? 16.297 -7.141 -23.727 1.00 81.56 290 LEU A O 1
ATOM 2271 N N . SER A 1 291 ? 14.969 -6.714 -25.484 1.00 78.31 291 SER A N 1
ATOM 2272 C CA . SER A 1 291 ? 15.913 -7.195 -26.500 1.00 78.31 291 SER A CA 1
ATOM 2273 C C . SER A 1 291 ? 17.182 -6.336 -26.551 1.00 78.31 291 SER A C 1
ATOM 2275 O O . SER A 1 291 ? 18.282 -6.872 -26.685 1.00 78.31 291 SER A O 1
ATOM 2277 N N . LEU A 1 292 ? 17.060 -5.010 -26.398 1.00 74.94 292 LEU A N 1
ATOM 2278 C CA . LEU A 1 292 ? 18.216 -4.110 -26.294 1.00 74.94 292 LEU A CA 1
ATOM 2279 C C . LEU A 1 292 ? 19.079 -4.452 -25.070 1.00 74.94 292 LEU A C 1
ATOM 2281 O O . LEU A 1 292 ? 20.299 -4.562 -25.189 1.00 74.94 292 LEU A O 1
ATOM 2285 N N . LYS A 1 293 ? 18.456 -4.689 -23.908 1.00 75.31 293 LYS A N 1
ATOM 2286 C CA . LYS A 1 293 ? 19.167 -5.105 -22.688 1.00 75.31 293 LYS A CA 1
ATOM 2287 C C . LYS A 1 293 ? 19.855 -6.462 -22.860 1.00 75.31 293 LYS A C 1
ATOM 2289 O O . LYS A 1 293 ? 21.031 -6.588 -22.524 1.00 75.31 293 LYS A O 1
ATOM 2294 N N . ALA A 1 294 ? 19.135 -7.470 -23.350 1.00 73.06 294 ALA A N 1
ATOM 2295 C CA . ALA A 1 294 ? 19.643 -8.835 -23.474 1.00 73.06 294 ALA A CA 1
ATOM 2296 C C . ALA A 1 294 ? 20.874 -8.898 -24.392 1.00 73.06 294 ALA A C 1
ATOM 2298 O O . ALA A 1 294 ? 21.879 -9.520 -24.051 1.00 73.06 294 ALA A O 1
ATOM 2299 N N . ASN A 1 295 ? 20.846 -8.164 -25.506 1.00 67.25 295 ASN A N 1
ATOM 2300 C CA . ASN A 1 295 ? 21.973 -8.111 -26.433 1.00 67.25 295 ASN A CA 1
ATOM 2301 C C . ASN A 1 295 ? 23.138 -7.237 -25.926 1.00 67.25 295 ASN A C 1
ATOM 2303 O O . ASN A 1 295 ? 24.275 -7.480 -26.312 1.00 67.25 295 ASN A O 1
ATOM 2307 N N . ASN A 1 296 ? 22.900 -6.295 -25.003 1.00 65.00 296 ASN A N 1
ATOM 2308 C CA . ASN A 1 296 ? 23.972 -5.552 -24.325 1.00 65.00 296 ASN A CA 1
ATOM 2309 C C . ASN A 1 296 ? 24.729 -6.390 -23.273 1.00 65.00 296 ASN A C 1
ATOM 2311 O O . ASN A 1 296 ? 25.887 -6.089 -22.988 1.00 65.00 296 ASN A O 1
ATOM 2315 N N . LYS A 1 297 ? 24.115 -7.435 -22.693 1.00 58.72 297 LYS A N 1
ATOM 2316 C CA . LYS A 1 297 ? 24.785 -8.341 -21.732 1.00 58.72 297 LYS A CA 1
ATOM 2317 C C . LYS A 1 297 ? 25.793 -9.289 -22.397 1.00 58.72 297 LYS A C 1
ATOM 2319 O O . LYS A 1 297 ? 26.723 -9.748 -21.737 1.00 58.72 297 LYS A O 1
ATOM 2324 N N . ASN A 1 298 ? 25.644 -9.559 -23.692 1.00 49.50 298 ASN A N 1
ATOM 2325 C CA . ASN A 1 298 ? 26.536 -10.442 -24.437 1.00 49.50 298 ASN A CA 1
ATOM 2326 C C . ASN A 1 298 ? 27.685 -9.646 -25.074 1.00 49.50 298 ASN A C 1
ATOM 2328 O O . ASN A 1 298 ? 27.560 -9.110 -26.171 1.00 49.50 298 ASN A O 1
ATOM 2332 N N . TYR A 1 299 ? 28.806 -9.577 -24.348 1.00 43.31 299 TYR A N 1
ATOM 2333 C CA . TYR A 1 299 ? 30.165 -9.265 -24.812 1.00 43.31 299 TYR A CA 1
ATOM 2334 C C . TYR A 1 299 ? 30.320 -9.032 -26.336 1.00 43.31 299 TYR A C 1
ATOM 2336 O O . TYR A 1 299 ? 30.467 -9.972 -27.115 1.00 43.31 299 TYR A O 1
ATOM 2344 N N . GLY A 1 300 ? 30.376 -7.762 -26.750 1.00 38.41 300 GLY A N 1
ATOM 2345 C CA . GLY A 1 300 ? 31.045 -7.339 -27.989 1.00 38.41 300 GLY A CA 1
ATOM 2346 C C . GLY A 1 300 ? 30.262 -7.386 -29.306 1.00 38.41 300 GLY A C 1
ATOM 2347 O O . GLY A 1 300 ? 30.823 -6.978 -30.323 1.00 38.41 300 GLY A O 1
ATOM 2348 N N . TYR A 1 301 ? 28.994 -7.802 -29.336 1.00 38.44 301 TYR A N 1
ATOM 2349 C CA . TYR A 1 301 ? 28.220 -7.790 -30.584 1.00 38.44 301 TYR A CA 1
ATOM 2350 C C . TYR A 1 301 ? 27.343 -6.541 -30.695 1.00 38.44 301 TYR A C 1
ATOM 2352 O O . TYR A 1 301 ? 26.460 -6.291 -29.879 1.00 38.44 301 TYR A O 1
ATOM 2360 N N . LYS A 1 302 ? 27.602 -5.733 -31.735 1.00 37.69 302 LYS A N 1
ATOM 2361 C CA . LYS A 1 302 ? 26.766 -4.586 -32.105 1.00 37.69 302 LYS A CA 1
ATOM 2362 C C . LYS A 1 302 ? 25.330 -5.060 -32.315 1.00 37.69 302 LYS A C 1
ATOM 2364 O O . LYS A 1 302 ? 25.065 -5.839 -33.229 1.00 37.69 302 LYS A O 1
ATOM 2369 N N . VAL A 1 303 ? 24.414 -4.519 -31.518 1.00 37.97 303 VAL A N 1
ATOM 2370 C CA . VAL A 1 303 ? 22.982 -4.549 -31.807 1.00 37.97 303 VAL A CA 1
ATOM 2371 C C . VAL A 1 303 ? 22.779 -3.904 -33.177 1.00 37.97 303 VAL A C 1
ATOM 2373 O O . VAL A 1 303 ? 22.864 -2.687 -33.324 1.00 37.97 303 VAL A O 1
ATOM 2376 N N . THR A 1 304 ? 22.541 -4.720 -34.197 1.00 35.88 304 THR A N 1
ATOM 2377 C CA . THR A 1 304 ? 21.847 -4.260 -35.395 1.00 35.88 304 THR A CA 1
ATOM 2378 C C . THR A 1 304 ? 20.375 -4.417 -35.067 1.00 35.88 304 THR A C 1
ATOM 2380 O O . THR A 1 304 ? 19.833 -5.518 -35.076 1.00 35.88 304 THR A O 1
ATOM 2383 N N . VAL A 1 305 ? 19.745 -3.311 -34.667 1.00 38.28 305 VAL A N 1
ATOM 2384 C CA . VAL A 1 305 ? 18.292 -3.210 -34.779 1.00 38.28 305 VAL A CA 1
ATOM 2385 C C . VAL A 1 305 ? 18.032 -3.381 -36.269 1.00 38.28 305 VAL A C 1
ATOM 2387 O O . VAL A 1 305 ? 18.550 -2.601 -37.068 1.00 38.28 305 VAL A O 1
ATOM 2390 N N . ASP A 1 306 ? 17.356 -4.457 -36.653 1.00 37.31 306 ASP A N 1
ATOM 2391 C CA . ASP A 1 306 ? 16.968 -4.671 -38.042 1.00 37.31 306 ASP A CA 1
ATOM 2392 C C . ASP A 1 306 ? 15.862 -3.646 -38.356 1.00 37.31 306 ASP A C 1
ATOM 2394 O O . ASP A 1 306 ? 14.671 -3.929 -38.286 1.00 37.31 306 ASP A O 1
ATOM 2398 N N . ASP A 1 307 ? 16.281 -2.412 -38.655 1.00 41.25 307 ASP A N 1
ATOM 2399 C CA . ASP A 1 307 ? 15.478 -1.247 -39.075 1.00 41.25 307 ASP A CA 1
ATOM 2400 C C . ASP A 1 307 ? 14.775 -1.474 -40.431 1.00 41.25 307 ASP A C 1
ATOM 2402 O O . ASP A 1 307 ? 14.234 -0.553 -41.045 1.00 41.25 307 ASP A O 1
ATOM 2406 N N . LYS A 1 308 ? 14.800 -2.703 -40.957 1.00 38.44 308 LYS A N 1
ATOM 2407 C CA . LYS A 1 308 ? 14.322 -3.009 -42.304 1.00 38.44 308 LYS A CA 1
ATOM 2408 C C . LYS A 1 308 ? 12.806 -3.087 -42.423 1.00 38.44 308 LYS A C 1
ATOM 2410 O O . LYS A 1 308 ? 12.322 -2.896 -43.531 1.00 38.44 308 LYS A O 1
ATOM 2415 N N . ASN A 1 309 ? 12.073 -3.278 -41.325 1.00 40.69 309 ASN A N 1
ATOM 2416 C CA . ASN A 1 309 ? 10.607 -3.272 -41.383 1.00 40.69 309 ASN A CA 1
ATOM 2417 C C . ASN A 1 309 ? 9.995 -1.871 -41.199 1.00 40.69 309 ASN A C 1
ATOM 2419 O O . ASN A 1 309 ? 8.939 -1.616 -41.763 1.00 40.69 309 ASN A O 1
ATOM 2423 N N . ASP A 1 310 ? 10.684 -0.930 -40.541 1.00 41.25 310 ASP A N 1
ATOM 2424 C CA . ASP A 1 310 ? 10.160 0.437 -40.350 1.00 41.25 310 ASP A CA 1
ATOM 2425 C C . ASP A 1 310 ? 10.579 1.389 -41.495 1.00 41.25 310 ASP A C 1
ATOM 2427 O O . ASP A 1 310 ? 9.957 2.426 -41.731 1.00 41.25 310 ASP A O 1
ATOM 2431 N N . ALA A 1 311 ? 11.624 1.047 -42.262 1.00 38.94 311 ALA A N 1
ATOM 2432 C CA . ALA A 1 311 ? 12.087 1.869 -43.382 1.00 38.94 311 ALA A CA 1
ATOM 2433 C C . ALA A 1 311 ? 11.181 1.799 -44.628 1.00 38.94 311 ALA A C 1
ATOM 2435 O O . ALA A 1 311 ? 11.170 2.758 -45.407 1.00 38.94 311 ALA A O 1
ATOM 2436 N N . GLU A 1 312 ? 10.431 0.709 -44.833 1.00 41.62 312 GLU A N 1
ATOM 2437 C CA . GLU A 1 312 ? 9.424 0.630 -45.905 1.00 41.62 312 GLU A CA 1
ATOM 2438 C C . GLU A 1 312 ? 8.132 1.359 -45.521 1.00 41.62 312 GLU A C 1
ATOM 2440 O O . GLU A 1 312 ? 7.639 2.151 -46.322 1.00 41.62 312 GLU A O 1
ATOM 2445 N N . GLU A 1 313 ? 7.674 1.248 -44.271 1.00 39.84 313 GLU A N 1
ATOM 2446 C CA . GLU A 1 313 ? 6.457 1.932 -43.806 1.00 39.84 313 GLU A CA 1
ATOM 2447 C C . GLU A 1 313 ? 6.643 3.467 -43.748 1.00 39.84 313 GLU A C 1
ATOM 2449 O O . GLU A 1 313 ? 5.761 4.239 -44.131 1.00 39.84 313 GLU A O 1
ATOM 2454 N N . VAL A 1 314 ? 7.848 3.951 -43.404 1.00 43.12 314 VAL A N 1
ATOM 2455 C CA . VAL A 1 314 ? 8.191 5.388 -43.469 1.00 43.12 314 VAL A CA 1
ATOM 2456 C C . VAL A 1 314 ? 8.419 5.874 -44.910 1.00 43.12 314 VAL A C 1
ATOM 2458 O O . VAL A 1 314 ? 8.205 7.059 -45.195 1.00 43.12 314 VAL A O 1
ATOM 2461 N N . LYS A 1 315 ? 8.830 5.003 -45.844 1.00 43.66 315 LYS A N 1
ATOM 2462 C CA . LYS A 1 315 ? 8.939 5.354 -47.272 1.00 43.66 315 LYS A CA 1
ATOM 2463 C C . LYS A 1 315 ? 7.571 5.424 -47.943 1.00 43.66 315 LYS A C 1
ATOM 2465 O O . LYS A 1 315 ? 7.335 6.394 -48.661 1.00 43.66 315 LYS A O 1
ATOM 2470 N N . GLU A 1 316 ? 6.660 4.495 -47.662 1.00 44.56 316 GLU A N 1
ATOM 2471 C CA . GLU A 1 316 ? 5.281 4.550 -48.166 1.00 44.56 316 GLU A CA 1
ATOM 2472 C C . GLU A 1 316 ? 4.509 5.740 -47.577 1.00 44.56 316 GLU A C 1
ATOM 2474 O O . GLU A 1 316 ? 3.829 6.457 -48.316 1.00 44.56 316 GLU A O 1
ATOM 2479 N N . ALA A 1 317 ? 4.705 6.068 -46.294 1.00 41.91 317 ALA A N 1
ATOM 2480 C CA . ALA A 1 317 ? 4.098 7.253 -45.684 1.00 41.91 317 ALA A CA 1
ATOM 2481 C C . ALA A 1 317 ? 4.648 8.582 -46.250 1.00 41.91 317 ALA A C 1
ATOM 2483 O O . ALA A 1 317 ? 3.905 9.558 -46.388 1.00 41.91 317 ALA A O 1
ATOM 2484 N N . LYS A 1 318 ? 5.938 8.644 -46.621 1.00 44.69 318 LYS A N 1
ATOM 2485 C CA . LYS A 1 318 ? 6.531 9.830 -47.270 1.00 44.69 318 LYS A CA 1
ATOM 2486 C C . LYS A 1 318 ? 6.157 9.945 -48.748 1.00 44.69 318 LYS A C 1
ATOM 2488 O O . LYS A 1 318 ? 5.912 11.060 -49.203 1.00 44.69 318 LYS A O 1
ATOM 2493 N N . GLN A 1 319 ? 6.057 8.833 -49.475 1.00 46.56 319 GLN A N 1
ATOM 2494 C CA . GLN A 1 319 ? 5.640 8.826 -50.879 1.00 46.56 319 GLN A CA 1
ATOM 2495 C C . GLN A 1 319 ? 4.163 9.231 -51.019 1.00 46.56 319 GLN A C 1
ATOM 2497 O O . GLN A 1 319 ? 3.847 10.124 -51.800 1.00 46.56 319 GLN A O 1
ATOM 2502 N N . THR A 1 320 ? 3.289 8.720 -50.145 1.00 44.00 320 THR A N 1
ATOM 2503 C CA . THR A 1 320 ? 1.863 9.101 -50.100 1.00 44.00 320 THR A CA 1
ATOM 2504 C C . THR A 1 320 ? 1.667 10.592 -49.784 1.00 44.00 320 THR A C 1
ATOM 2506 O O . THR A 1 320 ? 0.747 11.228 -50.296 1.00 44.00 320 THR A O 1
ATOM 2509 N N . LYS A 1 321 ? 2.555 11.203 -48.986 1.00 46.16 321 LYS A N 1
ATOM 2510 C CA . LYS A 1 321 ? 2.508 12.647 -48.697 1.00 46.16 321 LYS A CA 1
ATOM 2511 C C . LYS A 1 321 ? 3.001 13.504 -49.874 1.00 46.16 321 LYS A C 1
ATOM 2513 O O . LYS A 1 321 ? 2.414 14.547 -50.146 1.00 46.16 321 LYS A O 1
ATOM 2518 N N . ILE A 1 322 ? 4.017 13.044 -50.607 1.00 51.56 322 ILE A N 1
ATOM 2519 C CA . ILE A 1 322 ? 4.548 13.730 -51.800 1.00 51.56 322 ILE A CA 1
ATOM 2520 C C . ILE A 1 322 ? 3.567 13.646 -52.980 1.00 51.56 322 ILE A C 1
ATOM 2522 O O . ILE A 1 322 ? 3.407 14.626 -53.711 1.00 51.56 322 ILE A O 1
ATOM 2526 N N . ASP A 1 323 ? 2.874 12.520 -53.152 1.00 49.50 323 ASP A N 1
ATOM 2527 C CA . ASP A 1 323 ? 1.912 12.342 -54.244 1.00 49.50 323 ASP A CA 1
ATOM 2528 C C . ASP A 1 323 ? 0.601 13.110 -53.987 1.00 49.50 323 ASP A C 1
ATOM 2530 O O . ASP A 1 323 ? 0.044 13.704 -54.915 1.00 49.50 323 ASP A O 1
ATOM 2534 N N . ASN A 1 324 ? 0.183 13.251 -52.722 1.00 45.66 324 ASN A N 1
ATOM 2535 C CA . ASN A 1 324 ? -0.932 14.126 -52.338 1.00 45.66 324 ASN A CA 1
ATOM 2536 C C . ASN A 1 324 ? -0.598 15.627 -52.485 1.00 45.66 324 ASN A C 1
ATOM 2538 O O . ASN A 1 324 ? -1.459 16.413 -52.885 1.00 45.66 324 ASN A O 1
ATOM 2542 N N . GLU A 1 325 ? 0.650 16.045 -52.241 1.00 45.62 325 GLU A N 1
ATOM 2543 C CA . GLU A 1 325 ? 1.090 17.437 -52.449 1.00 45.62 325 GLU A CA 1
ATOM 2544 C C . GLU A 1 325 ? 1.326 17.784 -53.934 1.00 45.62 325 GLU A C 1
ATOM 2546 O O . GLU A 1 325 ? 1.157 18.940 -54.332 1.00 45.62 325 GLU A O 1
ATOM 2551 N N . LYS A 1 326 ? 1.654 16.800 -54.786 1.00 45.66 326 LYS A N 1
ATOM 2552 C CA . LYS A 1 326 ? 1.712 16.980 -56.249 1.00 45.66 326 LYS A CA 1
ATOM 2553 C C . LYS A 1 326 ? 0.328 16.986 -56.903 1.00 45.66 326 LYS A C 1
ATOM 2555 O O . LYS A 1 326 ? 0.112 17.782 -57.816 1.00 45.66 326 LYS A O 1
ATOM 2560 N N . GLY A 1 327 ? -0.617 16.179 -56.417 1.00 41.78 327 GLY A N 1
ATOM 2561 C CA . GLY A 1 327 ? -2.011 16.196 -56.882 1.00 41.78 327 GLY A CA 1
ATOM 2562 C C . GLY A 1 327 ? -2.726 17.524 -56.602 1.00 41.78 327 GLY A C 1
ATOM 2563 O O . GLY A 1 327 ? -3.487 18.006 -57.437 1.00 41.78 327 GLY A O 1
ATOM 2564 N N . ALA A 1 328 ? -2.405 18.180 -55.482 1.00 39.38 328 ALA A N 1
ATOM 2565 C CA . ALA A 1 328 ? -2.971 19.479 -55.107 1.00 39.38 328 ALA A CA 1
ATOM 2566 C C . ALA A 1 328 ? -2.402 20.684 -55.893 1.00 39.38 328 ALA A C 1
ATOM 2568 O O . ALA A 1 328 ? -2.910 21.795 -55.757 1.00 39.38 328 ALA A O 1
ATOM 2569 N N . ARG A 1 329 ? -1.366 20.494 -56.727 1.00 40.53 329 ARG A N 1
ATOM 2570 C CA . ARG A 1 329 ? -0.801 21.543 -57.606 1.00 40.53 329 ARG A CA 1
ATOM 2571 C C . ARG A 1 329 ? -1.242 21.442 -59.069 1.00 40.53 329 ARG A C 1
ATOM 2573 O O . ARG A 1 329 ? -0.841 22.282 -59.864 1.00 40.53 329 ARG A O 1
ATOM 2580 N N . LEU A 1 330 ? -2.054 20.444 -59.422 1.00 39.91 330 LEU A N 1
ATOM 2581 C CA . LEU A 1 330 ? -2.603 20.268 -60.776 1.00 39.91 330 LEU A CA 1
ATOM 2582 C C . LEU A 1 330 ? -4.082 20.677 -60.900 1.00 39.91 330 LEU A C 1
ATOM 2584 O O . LEU A 1 330 ? -4.656 20.541 -61.975 1.00 39.91 330 LEU A O 1
ATOM 2588 N N . TYR A 1 331 ? -4.678 21.216 -59.832 1.00 42.50 331 TYR A N 1
ATOM 2589 C CA . TYR A 1 331 ? -6.026 21.798 -59.832 1.00 42.50 331 TYR A CA 1
ATOM 2590 C C . TYR A 1 331 ? -6.055 23.170 -59.138 1.00 42.50 331 TYR A C 1
ATOM 2592 O O . TYR A 1 331 ? -6.842 23.395 -58.222 1.00 42.50 331 TYR A O 1
ATOM 2600 N N . ASN A 1 332 ? -5.182 24.077 -59.579 1.00 38.69 332 ASN A N 1
ATOM 2601 C CA . ASN A 1 332 ? -5.370 25.525 -59.464 1.00 38.69 332 ASN A CA 1
ATOM 2602 C C . ASN A 1 332 ? -4.957 26.186 -60.774 1.00 38.69 332 ASN A C 1
ATOM 2604 O O . ASN A 1 332 ? -3.866 25.825 -61.273 1.00 38.69 332 ASN A O 1
#

Sequence (332 aa):
MGKYFNKRNQLWIILGVVAIVVIAFIGMRRQANGGSITVPKRISFVQQAKSSGTHIWVRTAAENGGFSKTTKVSEIFVLKNGKMQQYQIFDNNITLGKLSSMSDGDTIKLAQQQDKKYATTGAASEVRSYLNNKYAENNQIGQEDDFDTDATSVANGLVQVTYKEKLITYPHAIKITKILNNVDTSNNDIVSSSIADLNASKQAQNERWNTDAFVDNKFGEALITHIKTTKYQEPEQQSITVSNTTDNSGNKIVSQKIGFNSIDLFDSNIATENVYKYAKANEADFIKLLSLKANNKNYGYKVTVDDKNDAEEVKEAKQTKIDNEKGARLYN

Foldseek 3Di:
DDDDDDPVVVVVVVVVVVVVVVCVVVVPPPDDDPDDPDDDDDDDPVVLLCDQDKDKDFDFDADPNHFDQLTATQWIWIRHNQWIFIAGAFASRHGNNVVVPDDPVVVVVNSQVRRQCCLAPVLLQLLVLCVVCVPDPDSHHGDDPLCDPLVVCQQLQVQKWKFFWDFDDPPRAIATDDTDDDDPPPDPRIDMDGPNLLVVLVVVVPDDDDPPDPRPSVSNVVVSVCSNPDDDDGTDTWHKDKDFDAPPVNPHTPDIDIDTDDDDPRRSSVVNNVVSVVCRVVVVVNSVSVRSSRVSVDPDDDDPPVCVVVVVVVVVVVVVVVVVVVVVVVPD

Organism: NCBI:txid2306423

Radius of gyration: 34.18 Å; chains: 1; bounding box: 60×64×143 Å

Secondary structure (DSSP, 8-state):
------HHHHHHHHHHHHHHHHHHHH------------PPPPPPHHHHHHSSSEEEEEE-PPBTTB--TT-B--EEEEEETTEEEEEE---TT-BHHHHHTS-HHHHHHHHHHHHHHIIIIIHHHHHHHHHHSTT-TT---SS-TTSSHHHHHHHTT--EEEEEEEEETTTTEEEEEEEESS--TTSTTEEEEEHHHHHHTTTTTT----TT----HHHHHHHHHHHHHS---PPPPEE-EEEEEE-TTSSSEEEEEEE-----TT-HHHHHHHHHHHHHHTHHHHHHHHHHHHHHHSTT------TTTHHHHHHHHHHHHHHHHHHTTS--

pLDDT: mean 72.07, std 19.86, range [30.7, 98.0]